Protein AF-A0A8D9E697-F1 (afdb_monomer_lite)

Foldseek 3Di:
DEDELCVVDVPQAPVCLVVSLVRSLVVVLVVLQVCLVVLAAYEYEDDDPRNVVSSVVSVLVNLVVCSQQQSLRYEYEAALQFPCRQVVLVVQLVSLVVRLHAHEYEYDNDQCVVVQVVVCVVVVHPDGRGDPDPLSSVVSSLVSLLVCLDPSNQRHYAYEYEDLQLLSVVSSVVSNVPRDHAYEYEPPGNPVVVVVVVVVDVHHYYYDYDDDDPVVCPVVVVSVCCQCVDPSHLRVLVPDPPRDPCNSNPRSVPDDDPPPPPPPPPPPDDDDDD

Structure (mmCIF, N/CA/C/O backbone):
data_AF-A0A8D9E697-F1
#
_entry.id   AF-A0A8D9E697-F1
#
loop_
_atom_site.group_PDB
_atom_site.id
_atom_site.type_symbol
_atom_site.label_atom_id
_atom_site.label_alt_id
_atom_site.label_comp_id
_atom_site.label_asym_id
_atom_site.label_entity_id
_atom_site.label_seq_id
_atom_site.pdbx_PDB_ins_code
_atom_site.Cartn_x
_atom_site.Cartn_y
_atom_site.Cartn_z
_atom_site.occupancy
_atom_site.B_iso_or_equiv
_atom_site.auth_seq_id
_atom_site.auth_comp_id
_atom_site.auth_asym_id
_atom_site.auth_atom_id
_atom_site.pdbx_PDB_model_num
ATOM 1 N N . ILE A 1 1 ? -3.842 -11.127 -7.724 1.00 94.31 1 ILE A N 1
ATOM 2 C CA . ILE A 1 1 ? -2.464 -11.560 -7.398 1.00 94.31 1 ILE A CA 1
ATOM 3 C C . ILE A 1 1 ? -1.676 -10.354 -6.903 1.00 94.31 1 ILE A C 1
ATOM 5 O O . ILE A 1 1 ? -1.839 -9.268 -7.450 1.00 94.31 1 ILE A O 1
ATOM 9 N N . SER A 1 2 ? -0.868 -10.539 -5.862 1.00 95.62 2 SER A N 1
ATOM 10 C CA . SER A 1 2 ? 0.084 -9.540 -5.365 1.00 95.62 2 SER A CA 1
ATOM 11 C C . SER A 1 2 ? 1.499 -10.002 -5.681 1.00 95.62 2 SER A C 1
ATOM 13 O O . SER A 1 2 ? 1.796 -11.178 -5.488 1.00 95.62 2 SER A O 1
ATOM 15 N N . ILE A 1 3 ? 2.355 -9.099 -6.149 1.00 95.75 3 ILE A N 1
ATOM 16 C CA . ILE A 1 3 ? 3.746 -9.409 -6.505 1.00 95.75 3 ILE A CA 1
ATOM 17 C C . ILE A 1 3 ? 4.716 -8.464 -5.808 1.00 95.75 3 ILE A C 1
ATOM 19 O O . ILE A 1 3 ? 4.377 -7.313 -5.548 1.00 95.75 3 ILE A O 1
ATOM 23 N N . LYS A 1 4 ? 5.933 -8.940 -5.546 1.00 95.50 4 LYS A N 1
ATOM 24 C CA . LYS A 1 4 ? 7.056 -8.116 -5.082 1.00 95.50 4 LYS A CA 1
ATOM 25 C C . LYS A 1 4 ? 8.066 -7.983 -6.204 1.00 95.50 4 LYS A C 1
ATOM 27 O O . LYS A 1 4 ? 8.398 -8.980 -6.840 1.00 95.50 4 LYS A O 1
ATOM 32 N N . LEU A 1 5 ? 8.543 -6.768 -6.445 1.00 96.00 5 LEU A N 1
ATOM 33 C CA . LEU A 1 5 ? 9.493 -6.517 -7.526 1.00 96.00 5 LEU A CA 1
ATOM 34 C C . LEU A 1 5 ? 10.889 -7.023 -7.156 1.00 96.00 5 LEU A C 1
ATOM 36 O O . LEU A 1 5 ? 11.620 -7.491 -8.025 1.00 96.00 5 LEU A O 1
ATOM 40 N N . SER A 1 6 ? 11.216 -7.057 -5.862 1.00 94.94 6 SER A N 1
ATOM 41 C CA . SER A 1 6 ? 12.447 -7.682 -5.370 1.00 94.94 6 SER A CA 1
ATOM 42 C C . SER A 1 6 ? 12.545 -9.184 -5.650 1.00 94.94 6 SER A C 1
ATOM 44 O O . SER A 1 6 ? 13.639 -9.685 -5.880 1.00 94.94 6 SER A O 1
ATOM 46 N N . ALA A 1 7 ? 11.418 -9.903 -5.704 1.00 92.62 7 ALA A N 1
ATOM 47 C CA . ALA A 1 7 ? 11.395 -11.325 -6.063 1.00 92.62 7 ALA A CA 1
ATOM 48 C C . ALA A 1 7 ? 11.656 -11.562 -7.560 1.00 92.62 7 ALA A C 1
ATOM 50 O O . ALA A 1 7 ? 11.946 -12.675 -7.985 1.00 92.62 7 ALA A O 1
ATOM 51 N N . LEU A 1 8 ? 11.524 -10.504 -8.357 1.00 93.75 8 LEU A N 1
ATOM 52 C CA . LEU A 1 8 ? 11.594 -10.520 -9.808 1.00 93.75 8 LEU A CA 1
ATOM 53 C C . LEU A 1 8 ? 12.938 -9.984 -10.332 1.00 93.75 8 LEU A C 1
ATOM 55 O O . LEU A 1 8 ? 13.237 -10.130 -11.515 1.00 93.75 8 LEU A O 1
ATOM 59 N N . HIS A 1 9 ? 13.764 -9.373 -9.477 1.00 94.75 9 HIS A N 1
ATOM 60 C CA . HIS A 1 9 ? 15.081 -8.878 -9.865 1.00 94.75 9 HIS A CA 1
ATOM 61 C C . HIS A 1 9 ? 16.114 -9.074 -8.747 1.00 94.75 9 HIS A C 1
ATOM 63 O O . HIS A 1 9 ? 15.935 -8.533 -7.654 1.00 94.75 9 HIS A O 1
ATOM 69 N N . PRO A 1 10 ? 17.251 -9.748 -9.010 1.00 93.56 10 PRO A N 1
ATOM 70 C CA . PRO A 1 10 ? 18.225 -10.101 -7.972 1.00 93.56 10 PRO A CA 1
ATOM 71 C C . PRO A 1 10 ? 18.895 -8.882 -7.323 1.00 93.56 10 PRO A C 1
ATOM 73 O O . PRO A 1 10 ? 19.374 -8.954 -6.196 1.00 93.56 10 PRO A O 1
ATOM 76 N N . LYS A 1 11 ? 18.930 -7.748 -8.032 1.00 93.88 11 LYS A N 1
ATOM 77 C CA . LYS A 1 11 ? 19.519 -6.486 -7.564 1.00 93.88 11 LYS A CA 1
ATOM 78 C C . LYS A 1 11 ? 18.498 -5.352 -7.555 1.00 93.88 11 LYS A C 1
ATOM 80 O O . LYS A 1 11 ? 18.741 -4.294 -8.125 1.00 93.88 11 LYS A O 1
ATOM 85 N N . TYR A 1 12 ? 17.312 -5.599 -6.998 1.00 96.12 12 TYR A N 1
ATOM 86 C CA . TYR A 1 12 ? 16.248 -4.596 -6.933 1.00 96.12 12 TYR A CA 1
ATOM 87 C C . TYR A 1 12 ? 16.601 -3.444 -5.974 1.00 96.12 12 TYR A C 1
ATOM 89 O O . TYR A 1 12 ? 16.319 -3.495 -4.771 1.00 96.12 12 TYR A O 1
ATOM 97 N N . SER A 1 13 ? 17.272 -2.423 -6.509 1.00 93.69 13 SER A N 1
ATOM 98 C CA . SER A 1 13 ? 17.668 -1.209 -5.797 1.00 93.69 13 SER A CA 1
ATOM 99 C C . SER A 1 13 ? 17.834 -0.031 -6.755 1.00 93.69 13 SER A C 1
ATOM 101 O O . SER A 1 13 ? 18.093 -0.211 -7.948 1.00 93.69 13 SER A O 1
ATOM 103 N N . PHE A 1 14 ? 17.736 1.187 -6.218 1.00 90.62 14 PHE A N 1
ATOM 104 C CA . PHE A 1 14 ? 17.915 2.417 -6.993 1.00 90.62 14 PHE A CA 1
ATOM 105 C C . PHE A 1 14 ? 19.301 2.505 -7.659 1.00 90.62 14 PHE A C 1
ATOM 107 O O . PHE A 1 14 ? 19.418 2.989 -8.781 1.00 90.62 14 PHE A O 1
ATOM 114 N N . TYR A 1 15 ? 20.344 1.958 -7.028 1.00 92.88 15 TYR A N 1
ATOM 115 C CA . TYR A 1 15 ? 21.700 1.913 -7.593 1.00 92.88 15 TYR A CA 1
ATOM 116 C C . TYR A 1 15 ? 21.786 1.153 -8.924 1.00 92.88 15 TYR A C 1
ATOM 118 O O . TYR A 1 15 ? 22.623 1.473 -9.760 1.00 92.88 15 TYR A O 1
ATOM 126 N N . ASN A 1 16 ? 20.907 0.171 -9.143 1.00 94.25 16 ASN A N 1
ATOM 127 C CA . ASN A 1 16 ? 20.856 -0.618 -10.375 1.00 94.25 16 ASN A CA 1
ATOM 128 C C . ASN A 1 16 ? 19.687 -0.195 -11.275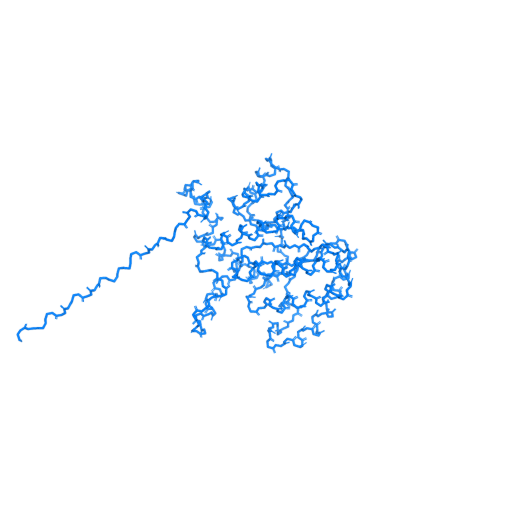 1.00 94.25 16 ASN A C 1
ATOM 130 O O . ASN A 1 16 ? 19.237 -0.984 -12.103 1.00 94.25 16 ASN A O 1
ATOM 134 N N . LYS A 1 17 ? 19.177 1.035 -11.116 1.00 94.88 17 LYS A N 1
ATOM 135 C CA . LYS A 1 17 ? 17.939 1.512 -11.747 1.00 94.88 17 LYS A CA 1
ATOM 136 C C . LYS A 1 17 ? 17.842 1.188 -13.238 1.00 94.88 17 LYS A C 1
ATOM 138 O O . LYS A 1 17 ? 16.807 0.685 -13.651 1.00 94.88 17 LYS A O 1
ATOM 143 N N . LYS A 1 18 ? 18.888 1.448 -14.031 1.00 94.19 18 LYS A N 1
ATOM 144 C CA . LYS A 1 18 ? 18.862 1.193 -15.482 1.00 94.19 18 LYS A CA 1
ATOM 145 C C . LYS A 1 18 ? 18.595 -0.286 -15.790 1.00 94.19 18 LYS A C 1
ATOM 147 O O . LYS A 1 18 ? 17.613 -0.602 -16.447 1.00 94.19 18 LYS A O 1
ATOM 152 N N . ASP A 1 19 ? 19.411 -1.175 -15.223 1.00 94.75 19 ASP A N 1
ATOM 153 C CA . ASP A 1 19 ? 19.280 -2.628 -15.395 1.00 94.75 19 ASP A CA 1
ATOM 154 C C . ASP A 1 19 ? 17.921 -3.144 -14.902 1.00 94.75 19 ASP A C 1
ATOM 156 O O . ASP A 1 19 ? 17.249 -3.918 -15.585 1.00 94.75 19 ASP A O 1
ATOM 160 N N . VAL A 1 20 ? 17.488 -2.654 -13.734 1.00 94.50 20 VAL A N 1
ATOM 161 C CA . VAL A 1 20 ? 16.197 -3.001 -13.140 1.00 94.50 20 VAL A CA 1
ATOM 162 C C . VAL A 1 20 ? 15.052 -2.592 -14.059 1.00 94.50 20 VAL A C 1
ATOM 164 O O . VAL A 1 20 ? 14.171 -3.408 -14.312 1.00 94.50 20 VAL A O 1
ATOM 167 N N . VAL A 1 21 ? 15.041 -1.349 -14.544 1.00 94.06 21 VAL A N 1
ATOM 168 C CA . VAL A 1 21 ? 13.970 -0.830 -15.400 1.00 94.06 21 VAL A CA 1
ATOM 169 C C . VAL A 1 21 ? 13.898 -1.613 -16.704 1.00 94.06 21 VAL A C 1
ATOM 171 O O . VAL A 1 21 ? 12.821 -2.106 -17.039 1.00 94.06 21 VAL A O 1
ATOM 174 N N . ASP A 1 22 ? 15.029 -1.803 -17.383 1.00 92.69 22 ASP A N 1
ATOM 175 C CA . ASP A 1 22 ? 15.082 -2.475 -18.685 1.00 92.69 22 ASP A CA 1
ATOM 176 C C . ASP A 1 22 ? 14.578 -3.927 -18.592 1.00 92.69 22 ASP A C 1
ATOM 178 O O . ASP A 1 22 ? 13.752 -4.369 -19.396 1.00 92.69 22 ASP A O 1
ATOM 182 N N . LYS A 1 23 ? 15.013 -4.669 -17.564 1.00 94.38 23 LYS A N 1
ATOM 183 C CA . LYS A 1 23 ? 14.655 -6.086 -17.393 1.00 94.38 23 LYS A CA 1
ATOM 184 C C . LYS A 1 23 ? 13.274 -6.287 -16.773 1.00 94.38 23 LYS A C 1
ATOM 186 O O . LYS A 1 23 ? 12.488 -7.099 -17.272 1.00 94.38 23 LYS A O 1
ATOM 191 N N . LEU A 1 24 ? 12.950 -5.570 -15.692 1.00 95.12 24 LEU A N 1
ATOM 192 C CA . LEU A 1 24 ? 11.661 -5.749 -15.017 1.00 95.12 24 LEU A CA 1
ATOM 193 C C . LEU A 1 24 ? 10.500 -5.241 -15.855 1.00 95.12 24 LEU A C 1
ATOM 195 O O . LEU A 1 24 ? 9.450 -5.877 -15.824 1.00 95.12 24 LEU A O 1
ATOM 199 N N . ALA A 1 25 ? 10.648 -4.148 -16.610 1.00 93.62 25 ALA A N 1
ATOM 200 C CA . ALA A 1 25 ? 9.551 -3.658 -17.441 1.00 93.62 25 ALA A CA 1
ATOM 201 C C . ALA A 1 25 ? 9.107 -4.718 -18.465 1.00 93.62 25 ALA A C 1
ATOM 203 O O . ALA A 1 25 ? 7.907 -4.946 -18.632 1.00 93.62 25 ALA A O 1
ATOM 204 N N . LEU A 1 26 ? 10.057 -5.430 -19.086 1.00 92.19 26 LEU A N 1
ATOM 205 C CA . LEU A 1 26 ? 9.753 -6.509 -20.027 1.00 92.19 26 LEU A CA 1
ATOM 206 C C . LEU A 1 26 ? 9.026 -7.674 -19.341 1.00 92.19 26 LEU A C 1
ATOM 208 O O . LEU A 1 26 ? 7.990 -8.137 -19.823 1.00 92.19 26 LEU A O 1
ATOM 212 N N . MET A 1 27 ? 9.532 -8.134 -18.196 1.00 94.38 27 MET A N 1
ATOM 213 C CA . MET A 1 27 ? 8.914 -9.253 -17.487 1.00 94.38 27 MET A CA 1
ATOM 214 C C . MET A 1 27 ? 7.529 -8.895 -16.931 1.00 94.38 27 MET A C 1
ATOM 216 O O . MET A 1 27 ? 6.589 -9.684 -17.039 1.00 94.38 27 MET A O 1
ATOM 220 N N . LEU A 1 28 ? 7.374 -7.690 -16.379 1.00 94.88 28 LEU A N 1
ATOM 221 C CA . LEU A 1 28 ? 6.096 -7.205 -15.866 1.00 94.88 28 LEU A CA 1
ATOM 222 C C . LEU A 1 28 ? 5.071 -7.033 -16.985 1.00 94.88 28 LEU A C 1
ATOM 224 O O . LEU A 1 28 ? 3.905 -7.347 -16.766 1.00 94.88 28 LEU A O 1
ATOM 228 N N . LYS A 1 29 ? 5.485 -6.623 -18.192 1.00 94.19 29 LYS A N 1
ATOM 229 C CA . LYS A 1 29 ? 4.611 -6.622 -19.373 1.00 94.19 29 LYS A CA 1
ATOM 230 C C . LYS A 1 29 ? 4.045 -8.019 -19.642 1.00 94.19 29 LYS A C 1
ATOM 232 O O . LYS A 1 29 ? 2.832 -8.156 -19.786 1.00 94.19 29 LYS A O 1
ATOM 237 N N . ILE A 1 30 ? 4.892 -9.051 -19.685 1.00 94.19 30 ILE A N 1
ATOM 238 C CA . ILE A 1 30 ? 4.448 -10.438 -19.926 1.00 94.19 30 ILE A CA 1
ATOM 239 C C . ILE A 1 30 ? 3.460 -10.877 -18.838 1.00 94.19 30 ILE A C 1
ATOM 241 O O . ILE A 1 30 ? 2.415 -11.455 -19.138 1.00 94.19 30 ILE A O 1
ATOM 245 N N . LEU A 1 31 ? 3.766 -10.569 -17.577 1.00 94.75 31 LEU A N 1
ATOM 246 C CA . LEU A 1 31 ? 2.900 -10.903 -16.453 1.00 94.75 31 LEU A CA 1
ATOM 247 C C . LEU A 1 31 ? 1.552 -10.172 -16.518 1.00 94.75 31 LEU A C 1
ATOM 249 O O . LEU A 1 31 ? 0.518 -10.791 -16.282 1.00 94.75 31 LEU A O 1
ATOM 253 N N . ILE A 1 32 ? 1.548 -8.879 -16.856 1.00 95.19 32 ILE A N 1
ATOM 254 C CA . ILE A 1 32 ? 0.327 -8.084 -17.025 1.00 95.19 32 ILE A CA 1
ATOM 255 C C . ILE A 1 32 ? -0.577 -8.723 -18.074 1.00 95.19 32 ILE A C 1
ATOM 257 O O . ILE A 1 32 ? -1.755 -8.913 -17.791 1.00 95.19 32 ILE A O 1
ATOM 261 N N . LEU A 1 33 ? -0.038 -9.087 -19.242 1.00 93.75 33 LEU A N 1
ATOM 262 C CA . LEU A 1 33 ? -0.826 -9.701 -20.315 1.00 93.75 33 LEU A CA 1
ATOM 263 C C . LEU A 1 33 ? -1.449 -11.025 -19.854 1.00 93.75 33 LEU A C 1
ATOM 265 O O . LEU A 1 33 ? -2.667 -11.161 -19.882 1.00 93.75 33 LEU A O 1
ATOM 269 N N . LYS A 1 34 ? -0.648 -11.929 -19.273 1.00 94.94 34 LYS A N 1
ATOM 270 C CA . LYS A 1 34 ? -1.153 -13.209 -18.746 1.00 94.94 34 LYS A CA 1
ATOM 271 C C . LYS A 1 34 ? -2.233 -13.032 -17.676 1.00 94.94 34 LYS A C 1
ATOM 273 O O . LYS A 1 34 ? -3.236 -13.738 -17.670 1.00 94.94 34 LYS A O 1
ATOM 278 N N . VAL A 1 35 ? -2.043 -12.098 -16.742 1.00 95.75 35 VAL A N 1
ATOM 279 C CA . VAL A 1 35 ? -3.015 -11.869 -15.659 1.00 95.75 35 VAL A CA 1
ATOM 280 C C . VAL A 1 35 ? -4.281 -11.193 -16.196 1.00 95.75 35 VAL A C 1
ATOM 282 O O . VAL A 1 35 ? -5.380 -11.508 -15.731 1.00 95.75 35 VAL A O 1
ATOM 285 N N . LYS A 1 36 ? -4.152 -10.324 -17.204 1.00 93.56 36 LYS A N 1
ATOM 286 C CA . LYS A 1 36 ? -5.274 -9.680 -17.894 1.00 93.56 36 LYS A CA 1
ATOM 287 C C . LYS A 1 36 ? -6.153 -10.696 -18.620 1.00 93.56 36 LYS A C 1
ATOM 289 O O . LYS A 1 36 ? -7.369 -10.615 -18.456 1.00 93.56 36 LYS A O 1
ATOM 294 N N . ASP A 1 37 ? -5.562 -11.680 -19.296 1.00 93.06 37 ASP A N 1
ATOM 295 C CA . ASP A 1 37 ? -6.290 -12.740 -20.015 1.00 93.06 37 ASP A CA 1
ATOM 296 C C . ASP A 1 37 ? -7.167 -13.589 -19.079 1.00 93.06 37 ASP A C 1
ATOM 298 O O . ASP A 1 37 ? -8.257 -14.019 -19.444 1.00 93.06 37 ASP A O 1
ATOM 302 N N . THR A 1 38 ? -6.748 -13.757 -17.821 1.00 94.12 38 THR A N 1
ATOM 303 C CA . THR A 1 38 ? -7.538 -14.460 -16.788 1.00 94.12 38 THR A CA 1
ATOM 304 C C . THR A 1 38 ? -8.580 -13.578 -16.087 1.00 94.12 38 THR A C 1
ATOM 306 O O . THR A 1 38 ? -9.195 -14.001 -15.108 1.00 94.12 38 THR A O 1
ATOM 309 N N . ASN A 1 39 ? -8.745 -12.319 -16.512 1.00 89.88 39 ASN A N 1
ATOM 310 C CA . ASN A 1 39 ? -9.599 -11.311 -15.874 1.00 89.88 39 ASN A CA 1
ATOM 311 C C . ASN A 1 39 ? -9.321 -11.105 -14.362 1.00 89.88 39 ASN A C 1
ATOM 313 O O . ASN A 1 39 ? -10.177 -10.634 -13.600 1.00 89.88 39 ASN A O 1
ATOM 317 N N . SER A 1 40 ? -8.109 -11.429 -13.914 1.00 94.19 40 SER A N 1
ATOM 318 C CA . SER A 1 40 ? -7.679 -11.285 -12.523 1.00 94.19 40 SER A CA 1
ATOM 319 C C . SER A 1 40 ? -7.095 -9.897 -12.256 1.00 94.19 40 SER A C 1
ATOM 321 O O . SER A 1 40 ? -6.788 -9.147 -13.176 1.00 94.19 40 SER A O 1
ATOM 323 N N . SER A 1 41 ? -6.956 -9.519 -10.983 1.00 95.94 41 SER A N 1
ATOM 324 C CA . SER A 1 41 ? -6.230 -8.302 -10.604 1.00 95.94 41 SER A CA 1
ATOM 325 C C . SER A 1 41 ? -4.746 -8.568 -10.387 1.00 95.94 41 SER A C 1
ATOM 327 O O . SER A 1 41 ? -4.363 -9.639 -9.910 1.00 95.94 41 SER A O 1
ATOM 329 N N . LEU A 1 42 ? -3.912 -7.574 -10.682 1.00 97.38 42 LEU A N 1
ATOM 330 C CA . LEU A 1 42 ? -2.485 -7.580 -10.382 1.00 97.38 42 LEU A CA 1
ATOM 331 C C . LEU A 1 42 ? -2.144 -6.353 -9.540 1.00 97.38 42 LEU A C 1
ATOM 333 O O . LEU A 1 42 ? -2.446 -5.226 -9.924 1.00 97.38 42 LEU A O 1
ATOM 337 N N . THR A 1 43 ? -1.518 -6.566 -8.389 1.00 97.94 43 THR A N 1
ATOM 338 C CA . THR A 1 43 ? -1.097 -5.488 -7.493 1.00 97.94 43 THR A CA 1
ATOM 339 C C . THR A 1 43 ? 0.397 -5.585 -7.221 1.00 97.94 43 THR A C 1
ATOM 341 O O . THR A 1 43 ? 0.877 -6.627 -6.775 1.00 97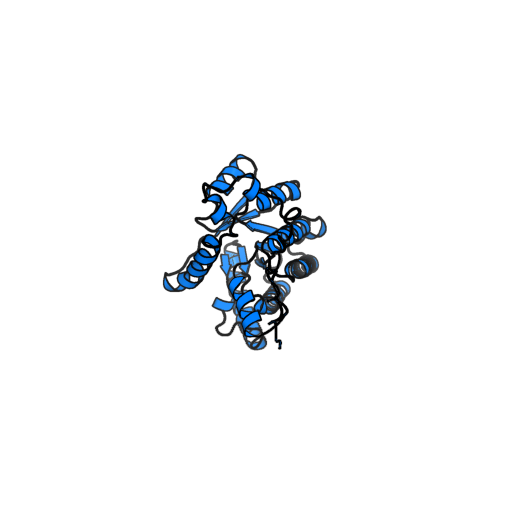.94 43 THR A O 1
ATOM 344 N N . ILE A 1 44 ? 1.124 -4.495 -7.459 1.00 97.94 44 ILE A N 1
ATOM 345 C CA . ILE A 1 44 ? 2.524 -4.364 -7.045 1.00 97.94 44 ILE A CA 1
ATOM 346 C C . ILE A 1 44 ? 2.561 -4.028 -5.551 1.00 97.94 44 ILE A C 1
ATOM 348 O O . ILE A 1 44 ? 2.041 -2.993 -5.129 1.00 97.94 44 ILE A O 1
ATOM 352 N N . ASP A 1 45 ? 3.151 -4.910 -4.746 1.00 97.75 45 ASP A N 1
ATOM 353 C CA . ASP A 1 45 ? 3.350 -4.685 -3.318 1.00 97.75 45 ASP A CA 1
ATOM 354 C C . ASP A 1 45 ? 4.382 -3.575 -3.072 1.00 97.75 45 ASP A C 1
ATOM 356 O O . ASP A 1 45 ? 5.357 -3.410 -3.803 1.00 97.75 45 ASP A O 1
ATOM 360 N N . ALA A 1 46 ? 4.177 -2.831 -1.988 1.00 97.69 46 ALA A N 1
ATOM 361 C CA . ALA A 1 46 ? 5.151 -1.882 -1.479 1.00 97.69 46 ALA A CA 1
ATOM 362 C C . ALA A 1 46 ? 6.102 -2.588 -0.513 1.00 97.69 46 ALA A C 1
ATOM 364 O O . ALA A 1 46 ? 5.660 -3.341 0.363 1.00 97.69 46 ALA A O 1
ATOM 365 N N . GLU A 1 47 ? 7.389 -2.302 -0.667 1.00 96.31 47 GLU A N 1
ATOM 366 C CA . GLU A 1 47 ? 8.476 -2.923 0.086 1.00 96.31 47 GLU A CA 1
ATOM 367 C C . GLU A 1 47 ? 9.126 -1.877 1.011 1.00 96.31 47 GLU A C 1
ATOM 369 O O . GLU A 1 47 ? 8.401 -1.107 1.646 1.00 96.31 47 GLU A O 1
ATOM 374 N N . GLU A 1 48 ? 10.447 -1.846 1.122 1.00 96.50 48 GLU A N 1
ATOM 375 C CA . GLU A 1 48 ? 11.204 -0.822 1.844 1.00 96.50 48 GLU A CA 1
ATOM 376 C C . GLU A 1 48 ? 11.042 0.572 1.199 1.00 96.50 48 GLU A C 1
ATOM 378 O O . GLU A 1 48 ? 10.748 0.718 0.007 1.00 96.50 48 GLU A O 1
ATOM 383 N N . CYS A 1 49 ? 11.203 1.628 1.996 1.00 95.50 49 CYS A N 1
ATOM 384 C CA . CYS A 1 49 ? 10.953 3.008 1.591 1.00 95.50 49 CYS A CA 1
ATOM 385 C C . CYS A 1 49 ? 11.899 3.480 0.479 1.00 95.50 49 CYS A C 1
ATOM 387 O O . CYS A 1 49 ? 11.480 4.270 -0.367 1.00 95.50 49 CYS A O 1
ATOM 389 N N . ASP A 1 50 ? 13.144 3.020 0.457 1.00 94.19 50 ASP A N 1
ATOM 390 C CA . ASP A 1 50 ? 14.141 3.364 -0.567 1.00 94.19 50 ASP A CA 1
ATOM 391 C C . ASP A 1 50 ? 13.785 2.833 -1.972 1.00 94.19 50 ASP A C 1
ATOM 393 O O . ASP A 1 50 ? 14.266 3.346 -2.981 1.00 94.19 50 ASP A O 1
ATOM 397 N N . ARG A 1 51 ? 12.892 1.840 -2.056 1.00 96.06 51 ARG A N 1
ATOM 398 C CA . ARG A 1 51 ? 12.385 1.263 -3.311 1.00 96.06 51 ARG A CA 1
ATOM 399 C C . ARG A 1 51 ? 11.154 1.978 -3.860 1.00 96.06 51 ARG A C 1
ATOM 401 O O . ARG A 1 51 ? 10.697 1.652 -4.955 1.00 96.06 51 ARG A O 1
ATOM 408 N N . MET A 1 52 ? 10.594 2.939 -3.127 1.00 96.44 52 MET A N 1
ATOM 409 C CA . MET A 1 52 ? 9.339 3.592 -3.498 1.00 96.44 52 MET A CA 1
ATOM 410 C C . MET A 1 52 ? 9.428 4.330 -4.839 1.00 96.44 52 MET A C 1
ATOM 412 O O . MET A 1 52 ? 8.549 4.134 -5.677 1.00 96.44 52 MET A O 1
ATOM 416 N N . GLU A 1 53 ? 10.465 5.143 -5.074 1.00 95.19 53 GLU A N 1
ATOM 417 C CA . GLU A 1 53 ? 10.633 5.838 -6.359 1.00 95.19 53 GLU A CA 1
ATOM 418 C C . GLU A 1 53 ? 10.725 4.849 -7.529 1.00 95.19 53 GLU A C 1
ATOM 420 O O . GLU A 1 53 ? 10.046 5.026 -8.540 1.00 95.19 53 GLU A O 1
ATOM 425 N N . LEU A 1 54 ? 11.500 3.774 -7.363 1.00 96.00 54 LEU A N 1
ATOM 426 C CA . LEU A 1 54 ? 11.694 2.749 -8.389 1.00 96.00 54 LEU A CA 1
ATOM 427 C C . LEU A 1 54 ? 10.400 1.968 -8.678 1.00 96.00 54 LEU A C 1
ATOM 429 O O . LEU A 1 54 ? 10.071 1.729 -9.841 1.00 96.00 54 LEU A O 1
ATOM 433 N N . ASN A 1 55 ? 9.618 1.648 -7.637 1.00 96.25 55 ASN A N 1
ATOM 434 C CA . ASN A 1 55 ? 8.285 1.052 -7.771 1.00 96.25 55 ASN A CA 1
ATOM 435 C C . ASN A 1 55 ? 7.355 1.951 -8.605 1.00 96.25 55 ASN A C 1
ATOM 437 O O . ASN A 1 55 ? 6.672 1.466 -9.508 1.00 96.25 55 ASN A O 1
ATOM 441 N N . LEU A 1 56 ? 7.304 3.251 -8.289 1.00 96.69 56 LEU A N 1
ATOM 442 C CA . LEU A 1 56 ? 6.432 4.206 -8.979 1.00 96.69 56 LEU A CA 1
ATOM 443 C C . LEU A 1 56 ? 6.873 4.428 -10.427 1.00 96.69 56 LEU A C 1
ATOM 445 O O . LEU A 1 56 ? 6.023 4.523 -11.307 1.00 96.69 56 LEU A O 1
ATOM 449 N N . GLU A 1 57 ? 8.176 4.459 -10.694 1.00 95.88 57 GLU A N 1
ATOM 450 C CA . GLU A 1 57 ? 8.719 4.588 -12.044 1.00 95.88 57 GLU A CA 1
ATOM 451 C C . GLU A 1 57 ? 8.373 3.383 -12.925 1.00 95.88 57 GLU A C 1
ATOM 453 O O . GLU A 1 57 ? 7.831 3.561 -14.016 1.00 95.88 57 GLU A O 1
ATOM 458 N N . LEU A 1 58 ? 8.591 2.160 -12.432 1.00 95.69 58 LEU A N 1
ATOM 459 C CA . LEU A 1 58 ? 8.197 0.936 -13.136 1.00 95.69 58 LEU A CA 1
ATOM 460 C C . LEU A 1 58 ? 6.689 0.885 -13.377 1.00 95.69 58 LEU A C 1
ATOM 462 O O . LEU A 1 58 ? 6.247 0.587 -14.489 1.00 95.69 58 LEU A O 1
ATOM 466 N N . PHE A 1 59 ? 5.892 1.225 -12.359 1.00 95.94 59 PHE A N 1
ATOM 467 C CA . PHE A 1 59 ? 4.445 1.328 -12.508 1.00 95.94 59 PHE A CA 1
ATOM 468 C C . PHE A 1 59 ? 4.078 2.338 -13.604 1.00 95.94 59 PHE A C 1
ATOM 470 O O . PHE A 1 59 ? 3.255 2.032 -14.464 1.00 95.94 59 PHE A O 1
ATOM 477 N N . ASN A 1 60 ? 4.720 3.511 -13.618 1.00 95.31 60 ASN A N 1
ATOM 478 C CA . ASN A 1 60 ? 4.482 4.554 -14.611 1.00 95.31 60 ASN A CA 1
ATOM 479 C C . ASN A 1 60 ? 4.798 4.074 -16.032 1.00 95.31 60 ASN A C 1
ATOM 481 O O . ASN A 1 60 ? 3.960 4.214 -16.917 1.00 95.31 60 ASN A O 1
ATOM 485 N N . ILE A 1 61 ? 5.967 3.465 -16.246 1.00 94.94 61 ILE A N 1
ATOM 486 C CA . ILE A 1 61 ? 6.384 2.935 -17.553 1.00 94.94 61 ILE A CA 1
ATOM 487 C C . ILE A 1 61 ? 5.340 1.944 -18.082 1.00 94.94 61 ILE A C 1
ATOM 489 O O . ILE A 1 61 ? 4.860 2.074 -19.210 1.00 94.94 61 ILE A O 1
ATOM 493 N N . LEU A 1 62 ? 4.914 0.995 -17.245 1.00 93.75 62 LEU A N 1
ATOM 494 C CA . LEU A 1 62 ? 3.923 -0.015 -17.621 1.00 93.75 62 LEU A CA 1
ATOM 495 C C . LEU A 1 62 ? 2.541 0.589 -17.875 1.00 93.75 62 LEU A C 1
ATOM 497 O O . LEU A 1 62 ? 1.846 0.187 -18.809 1.00 93.75 62 LEU A O 1
ATOM 501 N N . PHE A 1 63 ? 2.137 1.576 -17.084 1.00 92.69 63 PHE A N 1
ATOM 502 C CA . PHE A 1 63 ? 0.838 2.215 -17.248 1.00 92.69 63 PHE A CA 1
ATOM 503 C C . PHE A 1 63 ? 0.780 3.087 -18.515 1.00 92.69 63 PHE A C 1
ATOM 505 O O . PHE A 1 63 ? -0.219 3.073 -19.237 1.00 92.69 63 PHE A O 1
ATOM 512 N N . TYR A 1 64 ? 1.870 3.789 -18.841 1.00 93.44 64 TYR A N 1
ATOM 513 C CA . TYR A 1 64 ? 1.977 4.611 -20.052 1.00 93.44 64 TYR A CA 1
ATOM 514 C C . TYR A 1 64 ? 2.179 3.795 -21.329 1.00 93.44 64 TYR A C 1
ATOM 516 O O . TYR A 1 64 ? 1.727 4.227 -22.386 1.00 93.44 64 TYR A O 1
ATOM 524 N N . SER A 1 65 ? 2.759 2.596 -21.238 1.00 92.31 65 SER A N 1
ATOM 525 C CA . SER A 1 65 ? 2.957 1.704 -22.392 1.00 92.31 65 SER A CA 1
ATOM 526 C C . SER A 1 65 ? 1.665 1.203 -23.059 1.00 92.31 65 SER A C 1
ATOM 528 O O . SER A 1 65 ? 1.716 0.623 -24.138 1.00 92.31 65 SER A O 1
ATOM 530 N N . GLY A 1 66 ? 0.501 1.406 -22.432 1.00 88.44 66 GLY A N 1
ATOM 531 C CA . GLY A 1 66 ? -0.802 1.079 -23.013 1.00 88.44 66 GLY A CA 1
ATOM 532 C C . GLY A 1 66 ? -1.368 -0.286 -22.611 1.00 88.44 66 GLY A C 1
ATOM 533 O O . GLY A 1 66 ? -2.584 -0.459 -22.636 1.00 88.44 66 GLY A O 1
ATOM 534 N N . TYR A 1 67 ? -0.544 -1.234 -22.143 1.00 88.94 67 TYR A N 1
ATOM 535 C CA . TYR A 1 67 ? -1.010 -2.595 -21.803 1.00 88.94 67 TYR A CA 1
ATOM 536 C C . TYR A 1 67 ? -2.097 -2.613 -20.714 1.00 88.94 67 TYR A C 1
ATOM 538 O O . TYR A 1 67 ? -2.986 -3.473 -20.710 1.00 88.94 67 TYR A O 1
ATOM 546 N N . CYS A 1 68 ? -2.048 -1.632 -19.810 1.00 89.25 68 CYS A N 1
ATOM 547 C CA . CYS A 1 68 ? -2.956 -1.516 -18.672 1.00 89.25 68 CYS A CA 1
ATOM 548 C C . CYS A 1 68 ? -4.226 -0.701 -18.966 1.00 89.25 68 CYS A C 1
ATOM 550 O O . CYS A 1 68 ? -5.098 -0.637 -18.097 1.00 89.25 68 CYS A O 1
ATOM 552 N N . LEU A 1 69 ? -4.345 -0.082 -20.150 1.00 87.81 69 LEU A N 1
ATOM 553 C CA . LEU A 1 69 ? -5.491 0.768 -20.483 1.00 87.81 69 LEU A CA 1
ATOM 554 C C . LEU A 1 69 ? -6.795 -0.026 -20.400 1.00 87.81 69 LEU A C 1
ATOM 556 O O . LEU A 1 69 ? -6.862 -1.187 -20.820 1.00 87.81 69 LEU A O 1
ATOM 560 N N . TYR A 1 70 ? -7.805 0.607 -19.801 1.00 85.50 70 TYR A N 1
ATOM 561 C CA . TYR A 1 70 ? -9.154 0.070 -19.575 1.00 85.50 70 TYR A CA 1
ATOM 562 C C . TYR A 1 70 ? -9.239 -1.213 -18.735 1.00 85.50 70 TYR A C 1
ATOM 564 O O . TYR A 1 70 ? -10.335 -1.693 -18.456 1.00 85.50 70 TYR A O 1
ATOM 572 N N . TRP A 1 71 ? -8.112 -1.764 -18.272 1.00 92.88 71 TRP A N 1
ATOM 573 C CA . TRP A 1 71 ? -8.116 -2.998 -17.491 1.00 92.88 71 TRP A CA 1
ATOM 574 C C . TRP A 1 71 ? -8.653 -2.778 -16.072 1.00 92.88 71 TRP A C 1
ATOM 576 O O . TRP A 1 71 ? -9.256 -3.677 -15.493 1.00 92.88 71 TRP A O 1
ATOM 586 N N . ASN A 1 72 ? -8.442 -1.582 -15.504 1.00 94.31 72 ASN A N 1
ATOM 587 C CA . ASN A 1 72 ? -8.923 -1.155 -14.180 1.00 94.31 72 ASN A CA 1
ATOM 588 C C . ASN A 1 72 ? -8.572 -2.109 -13.014 1.00 94.31 72 ASN A C 1
ATOM 590 O O . ASN A 1 72 ? -9.165 -2.038 -11.937 1.00 94.31 72 ASN A O 1
ATOM 594 N N . LYS A 1 73 ? -7.615 -3.017 -13.232 1.00 96.12 73 LYS A N 1
ATOM 595 C CA . LYS A 1 73 ? -7.245 -4.129 -12.343 1.00 96.12 73 LYS A CA 1
ATOM 596 C C . LYS A 1 73 ? -5.733 -4.238 -12.109 1.00 96.12 73 LYS A C 1
ATOM 598 O O . LYS A 1 73 ? -5.311 -5.102 -11.340 1.00 96.12 73 LYS A O 1
ATOM 603 N N . PHE A 1 74 ? -4.945 -3.341 -12.712 1.00 97.31 74 PHE A N 1
ATOM 604 C CA . PHE A 1 74 ? -3.526 -3.147 -12.411 1.00 97.31 74 PHE A CA 1
ATOM 605 C C . PHE A 1 74 ? -3.356 -2.048 -11.370 1.00 97.31 74 PHE A C 1
ATOM 607 O O . PHE A 1 74 ? -3.668 -0.886 -11.630 1.00 97.31 74 PHE A O 1
ATOM 614 N N . GLY A 1 75 ? -2.883 -2.425 -10.191 1.00 97.62 75 GLY A N 1
ATOM 615 C CA . GLY A 1 75 ? -2.790 -1.541 -9.043 1.00 97.62 75 GLY A CA 1
ATOM 616 C C . GLY A 1 75 ? -1.458 -1.628 -8.321 1.00 97.62 75 GLY A C 1
ATOM 617 O O . GLY A 1 75 ? -0.562 -2.393 -8.682 1.00 97.62 75 GLY A O 1
ATOM 618 N N . LEU A 1 76 ? -1.361 -0.863 -7.244 1.00 98.44 76 LEU A N 1
ATOM 619 C CA . LEU A 1 76 ? -0.193 -0.830 -6.376 1.00 98.44 76 LEU A CA 1
ATO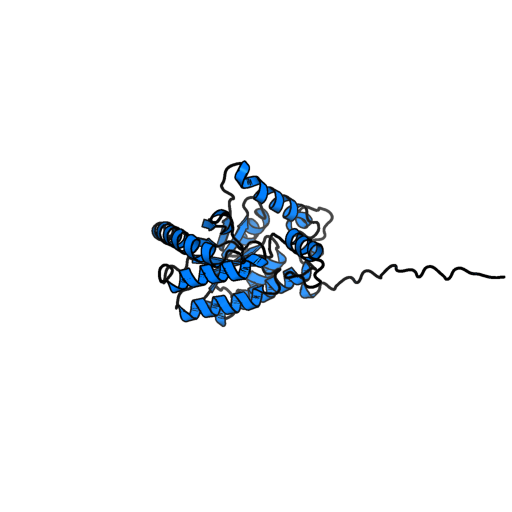M 620 C C . LEU A 1 76 ? -0.580 -0.572 -4.920 1.00 98.44 76 LEU A C 1
ATOM 622 O O . LEU A 1 76 ? -1.666 -0.069 -4.618 1.00 98.44 76 LEU A O 1
ATOM 626 N N . VAL A 1 77 ? 0.324 -0.935 -4.017 1.00 98.75 77 VAL A N 1
ATOM 627 C CA . VAL A 1 77 ? 0.193 -0.687 -2.582 1.00 98.75 77 VAL A CA 1
ATOM 628 C C . VAL A 1 77 ? 0.870 0.634 -2.212 1.00 98.75 77 VAL A C 1
ATOM 630 O O . VAL A 1 77 ? 1.968 0.920 -2.676 1.00 98.75 77 VAL A O 1
ATOM 633 N N . ILE A 1 78 ? 0.250 1.413 -1.325 1.00 98.75 78 ILE A N 1
ATOM 634 C CA . ILE A 1 78 ? 0.833 2.602 -0.692 1.00 98.75 78 ILE A CA 1
ATOM 635 C C . ILE A 1 78 ? 0.810 2.443 0.828 1.00 98.75 78 ILE A C 1
ATOM 637 O O . ILE A 1 78 ? -0.193 2.036 1.415 1.00 98.75 78 ILE A O 1
ATOM 641 N N . GLN A 1 79 ? 1.935 2.767 1.468 1.00 98.75 79 GLN A N 1
ATOM 642 C CA . GLN A 1 79 ? 2.151 2.577 2.900 1.00 98.75 79 GLN A CA 1
ATOM 643 C C . GLN A 1 79 ? 1.986 3.901 3.657 1.00 98.75 79 GLN A C 1
ATOM 645 O O . GLN A 1 79 ? 2.834 4.789 3.577 1.00 98.75 79 GLN A O 1
ATOM 650 N N . ALA A 1 80 ? 0.912 4.030 4.433 1.00 98.69 80 ALA A N 1
ATOM 651 C CA . ALA A 1 80 ? 0.555 5.254 5.147 1.00 98.69 80 ALA A CA 1
ATOM 652 C C . ALA A 1 80 ? 1.526 5.640 6.276 1.00 98.69 80 ALA A C 1
ATOM 654 O O . ALA A 1 80 ? 1.547 6.792 6.700 1.00 98.69 80 ALA A O 1
ATOM 655 N N . TYR A 1 81 ? 2.351 4.713 6.767 1.00 98.19 81 TYR A N 1
ATOM 656 C CA . TYR A 1 81 ? 3.405 5.017 7.737 1.00 98.19 81 TYR A CA 1
ATOM 657 C C . TYR A 1 81 ? 4.520 5.904 7.161 1.00 98.19 81 TYR A C 1
ATOM 659 O O . TYR A 1 81 ? 5.310 6.445 7.928 1.00 98.19 81 TYR A O 1
ATOM 667 N N . SER A 1 82 ? 4.584 6.066 5.834 1.00 98.00 82 SER A N 1
ATOM 668 C CA . SER A 1 82 ? 5.598 6.837 5.140 1.00 98.00 82 SER A CA 1
ATOM 669 C C . SER A 1 82 ? 5.117 8.269 5.036 1.00 98.00 82 SER A C 1
ATOM 671 O O . SER A 1 82 ? 3.977 8.531 4.648 1.00 98.00 82 SER A O 1
ATOM 673 N N . LYS A 1 83 ? 6.016 9.215 5.297 1.00 97.56 83 LYS A N 1
ATOM 674 C CA . LYS A 1 83 ? 5.728 10.649 5.163 1.00 97.56 83 LYS A CA 1
ATOM 675 C C . LYS A 1 83 ? 5.418 11.054 3.712 1.00 97.56 83 LYS A C 1
ATOM 677 O O . LYS A 1 83 ? 4.853 12.117 3.481 1.00 97.56 83 LYS A O 1
ATOM 682 N N . ARG A 1 84 ? 5.755 10.197 2.738 1.00 97.94 84 ARG A N 1
ATOM 683 C CA . ARG A 1 84 ? 5.514 10.392 1.297 1.00 97.94 84 ARG A CA 1
ATOM 684 C C . ARG A 1 84 ? 4.193 9.790 0.800 1.00 97.94 84 ARG A C 1
ATOM 686 O O . ARG A 1 84 ? 3.870 9.954 -0.374 1.00 97.94 84 ARG A O 1
ATOM 693 N N . ALA A 1 85 ? 3.416 9.122 1.659 1.00 98.56 85 ALA A N 1
ATOM 694 C CA . ALA A 1 85 ? 2.205 8.405 1.253 1.00 98.56 85 ALA A CA 1
ATOM 695 C C . ALA A 1 85 ? 1.189 9.308 0.539 1.00 98.56 85 ALA A C 1
ATOM 697 O O . ALA A 1 85 ? 0.792 9.022 -0.587 1.00 98.56 85 ALA A O 1
ATOM 698 N N . LEU A 1 86 ? 0.805 10.426 1.162 1.00 98.50 86 LEU A N 1
ATOM 699 C CA . LEU A 1 86 ? -0.182 11.337 0.587 1.00 98.50 86 LEU A CA 1
ATOM 700 C C . LEU A 1 86 ? 0.302 11.974 -0.735 1.00 98.50 86 LEU A C 1
ATOM 702 O O . LEU A 1 86 ? -0.446 11.890 -1.710 1.00 98.50 86 LEU A O 1
ATOM 706 N N . PRO A 1 87 ? 1.529 12.535 -0.839 1.00 98.38 87 PRO A N 1
ATOM 707 C CA . PRO A 1 87 ? 2.080 12.982 -2.123 1.00 98.38 87 PRO A CA 1
ATOM 708 C C . PRO A 1 87 ? 2.043 11.917 -3.228 1.00 98.38 87 PRO A C 1
ATOM 710 O O . PRO A 1 87 ? 1.679 12.222 -4.364 1.00 98.38 87 PRO A O 1
ATOM 713 N N . ALA A 1 88 ? 2.345 10.658 -2.905 1.00 98.56 88 ALA A N 1
ATOM 714 C CA . ALA A 1 88 ? 2.275 9.573 -3.878 1.00 98.56 88 ALA A CA 1
ATOM 715 C C . ALA A 1 88 ? 0.845 9.291 -4.345 1.00 98.56 88 ALA A C 1
ATOM 717 O O . ALA A 1 88 ? 0.629 9.071 -5.532 1.00 98.56 88 ALA A O 1
ATOM 718 N N . LEU A 1 89 ? -0.148 9.368 -3.453 1.00 98.81 89 LEU A N 1
ATOM 719 C CA . LEU A 1 89 ? -1.557 9.253 -3.841 1.00 98.81 89 LEU A CA 1
ATOM 720 C C . LEU A 1 89 ? -1.988 10.383 -4.783 1.00 98.81 89 LEU A C 1
ATOM 722 O O . LEU A 1 89 ? -2.715 10.121 -5.741 1.00 98.81 89 LEU A O 1
ATOM 726 N N . TYR A 1 90 ? -1.518 11.615 -4.558 1.00 98.62 90 TYR A N 1
ATOM 727 C CA . TYR A 1 90 ? -1.744 12.724 -5.492 1.00 98.62 90 TYR A CA 1
ATOM 728 C C . TYR A 1 90 ? -1.148 12.437 -6.871 1.00 98.62 90 TYR A C 1
ATOM 730 O O . TYR A 1 90 ? -1.818 12.641 -7.886 1.00 98.62 90 TYR A O 1
ATOM 738 N N . TRP A 1 91 ? 0.086 11.934 -6.912 1.00 98.44 91 TRP A N 1
ATOM 739 C CA . TRP A 1 91 ? 0.744 11.567 -8.162 1.00 98.44 91 TRP A CA 1
ATOM 740 C C . TRP A 1 91 ? 0.008 10.426 -8.886 1.00 98.44 91 TRP A C 1
ATOM 742 O O . TRP A 1 91 ? -0.296 10.565 -10.069 1.00 98.44 91 TRP A O 1
ATOM 752 N N . ILE A 1 92 ? -0.385 9.358 -8.181 1.00 98.31 92 ILE A N 1
ATOM 753 C CA . ILE A 1 92 ? -1.156 8.238 -8.753 1.00 98.31 92 ILE A CA 1
ATOM 754 C C . ILE A 1 92 ? -2.490 8.728 -9.318 1.00 98.31 92 ILE A C 1
ATOM 756 O O . ILE A 1 92 ? -2.860 8.354 -10.428 1.00 98.31 92 ILE A O 1
ATOM 760 N N . ASN A 1 93 ? -3.203 9.591 -8.586 1.00 98.44 93 ASN A N 1
ATOM 761 C CA . ASN A 1 93 ? -4.467 10.157 -9.055 1.00 98.44 93 ASN A CA 1
ATOM 762 C C . ASN A 1 93 ? -4.272 10.951 -10.356 1.00 98.44 93 ASN A C 1
ATOM 764 O O . ASN A 1 93 ? -5.062 10.816 -11.289 1.00 98.44 93 ASN A O 1
ATOM 768 N N . LYS A 1 94 ? -3.188 11.736 -10.442 1.00 97.56 94 LYS A N 1
ATOM 769 C CA . LYS A 1 94 ? -2.823 12.461 -11.664 1.00 97.56 94 LYS A CA 1
ATOM 770 C C . LYS A 1 94 ? -2.528 11.498 -12.816 1.00 97.56 94 LYS A C 1
ATOM 772 O O . LYS A 1 94 ? -3.025 11.720 -13.913 1.00 97.56 94 LYS A O 1
ATOM 777 N N . VAL A 1 95 ? -1.773 10.424 -12.583 1.00 96.19 95 VAL A N 1
ATOM 778 C CA . VAL A 1 95 ? -1.484 9.406 -13.610 1.00 96.19 95 VAL A CA 1
ATOM 779 C C . VAL A 1 95 ? -2.770 8.738 -14.109 1.00 96.19 95 VAL A C 1
ATOM 781 O O . VAL A 1 95 ? -2.988 8.679 -15.317 1.00 96.19 95 VAL A O 1
ATOM 784 N N . ALA A 1 96 ? -3.651 8.301 -13.205 1.00 96.62 96 ALA A N 1
ATOM 785 C CA . ALA A 1 96 ? -4.945 7.716 -13.560 1.00 96.62 96 ALA A CA 1
ATOM 786 C C . ALA A 1 96 ? -5.803 8.667 -14.408 1.00 96.62 96 ALA A C 1
ATOM 788 O O . ALA A 1 96 ? -6.337 8.260 -15.439 1.00 96.62 96 ALA A O 1
ATOM 789 N N . PHE A 1 97 ? -5.880 9.941 -14.004 1.00 95.88 97 PHE A N 1
ATOM 790 C CA . PHE A 1 97 ? -6.598 10.983 -14.735 1.00 95.88 97 PHE A CA 1
ATOM 791 C C . PHE A 1 97 ? -6.044 11.173 -16.153 1.00 95.88 97 PHE A C 1
ATOM 793 O O . PHE A 1 97 ? -6.791 11.101 -17.125 1.00 95.88 97 PHE A O 1
ATOM 800 N N . MET A 1 98 ? -4.726 11.349 -16.290 1.00 94.31 98 MET A N 1
ATOM 801 C CA . MET A 1 98 ? -4.082 11.580 -17.591 1.00 94.31 98 MET A CA 1
ATOM 802 C C . MET A 1 98 ? -4.246 10.401 -18.557 1.00 94.31 98 MET A C 1
ATOM 804 O O . MET A 1 98 ? -4.224 10.592 -19.769 1.00 94.31 98 MET A O 1
ATOM 808 N N . ARG A 1 99 ? -4.392 9.176 -18.039 1.00 93.00 99 ARG A N 1
ATOM 809 C CA . ARG A 1 99 ? -4.545 7.954 -18.846 1.00 93.00 99 ARG A CA 1
ATOM 810 C C . ARG A 1 99 ? -5.986 7.461 -18.952 1.00 93.00 99 ARG A C 1
ATOM 812 O O . ARG A 1 99 ? -6.201 6.399 -19.532 1.00 93.00 99 ARG A O 1
ATOM 819 N N . GLN A 1 100 ? -6.945 8.187 -18.371 1.00 93.00 100 GLN A N 1
ATOM 820 C CA . GLN A 1 100 ? -8.370 7.830 -18.362 1.00 93.00 100 GLN A CA 1
ATOM 821 C C . GLN A 1 100 ? -8.610 6.360 -17.972 1.00 93.00 100 GLN A C 1
ATOM 823 O O . GLN A 1 100 ? -9.450 5.665 -18.536 1.00 93.00 100 GLN A O 1
ATOM 828 N N . THR A 1 101 ? -7.810 5.857 -17.030 1.00 94.56 101 THR A N 1
ATOM 829 C CA . THR A 1 101 ? -7.834 4.457 -16.600 1.00 94.56 101 THR A CA 1
ATOM 830 C C . THR A 1 101 ? -7.774 4.422 -15.084 1.00 94.56 101 THR A C 1
ATOM 832 O O . THR A 1 101 ? -6.887 5.021 -14.473 1.00 94.56 101 THR A O 1
ATOM 835 N N . LYS A 1 102 ? -8.725 3.718 -14.466 1.00 96.25 102 LYS A N 1
ATOM 836 C CA . LYS A 1 102 ? -8.850 3.661 -13.011 1.00 96.25 102 LYS A CA 1
ATOM 837 C C . LYS A 1 102 ? -7.745 2.784 -12.426 1.00 96.25 102 LYS A C 1
ATOM 839 O O . LYS A 1 102 ? -7.534 1.664 -12.884 1.00 96.25 102 LYS A O 1
ATOM 844 N N . ILE A 1 103 ? -7.072 3.264 -11.384 1.00 97.88 103 ILE A N 1
ATOM 845 C CA . ILE A 1 103 ? -6.016 2.518 -10.689 1.00 97.88 103 ILE A CA 1
ATOM 846 C C . ILE A 1 103 ? -6.562 1.993 -9.355 1.00 97.88 103 ILE A C 1
ATOM 848 O O . ILE A 1 103 ? -6.936 2.793 -8.493 1.00 97.88 103 ILE A O 1
ATOM 852 N N . PRO A 1 104 ? -6.612 0.669 -9.131 1.00 98.25 104 PRO A N 1
ATOM 853 C CA . PRO A 1 104 ? -6.780 0.112 -7.798 1.00 98.25 104 PRO A CA 1
ATOM 854 C C . PRO A 1 104 ? -5.595 0.475 -6.905 1.00 98.25 104 PRO A C 1
ATOM 856 O O . PRO A 1 104 ? -4.446 0.169 -7.226 1.00 98.25 104 PRO A O 1
ATOM 859 N N . VAL A 1 105 ? -5.866 1.115 -5.771 1.00 98.62 105 VAL A N 1
ATOM 860 C CA . VAL A 1 105 ? -4.831 1.489 -4.803 1.00 98.62 105 VAL A CA 1
ATOM 861 C C . VAL A 1 105 ? -5.119 0.808 -3.483 1.00 98.62 105 VAL A C 1
ATOM 863 O O . VAL A 1 105 ? -6.121 1.104 -2.826 1.00 98.62 105 VAL A O 1
ATOM 866 N N . ARG A 1 106 ? -4.204 -0.071 -3.074 1.00 98.81 106 ARG A N 1
ATOM 867 C CA . ARG A 1 106 ? -4.234 -0.675 -1.747 1.00 98.81 106 ARG A CA 1
ATOM 868 C C . ARG A 1 106 ? -3.537 0.235 -0.751 1.00 98.81 106 ARG A C 1
ATOM 870 O O . ARG A 1 106 ? -2.321 0.387 -0.792 1.00 98.81 106 ARG A O 1
ATOM 877 N N . LEU A 1 107 ? -4.290 0.792 0.186 1.00 98.88 107 LEU A N 1
ATOM 878 C CA . LEU A 1 107 ? -3.731 1.515 1.318 1.00 98.88 107 LEU A CA 1
ATOM 879 C C . LEU A 1 107 ? -3.476 0.538 2.471 1.00 98.88 107 LEU A C 1
ATOM 881 O O . LEU A 1 107 ? -4.398 -0.123 2.946 1.00 98.88 107 LEU A O 1
ATOM 885 N N . VAL A 1 108 ? -2.227 0.468 2.931 1.00 98.56 108 VAL A N 1
ATOM 886 C CA . VAL A 1 108 ? -1.804 -0.262 4.141 1.00 98.56 108 VAL A CA 1
ATOM 887 C C . VAL A 1 108 ? -1.183 0.721 5.131 1.00 98.56 108 VAL A C 1
ATOM 889 O O . VAL A 1 108 ? -0.804 1.830 4.756 1.00 98.56 108 VAL A O 1
ATOM 892 N N . LYS A 1 109 ? -0.996 0.322 6.394 1.00 97.56 109 LYS A N 1
ATOM 893 C CA . LYS A 1 109 ? -0.122 1.085 7.303 1.00 97.56 109 LYS A CA 1
ATOM 894 C C . LYS A 1 109 ? 1.340 0.949 6.878 1.00 97.56 109 LYS A C 1
ATOM 896 O O . LYS A 1 109 ? 1.966 1.950 6.558 1.00 97.56 109 LYS A O 1
ATOM 901 N N . GLY A 1 110 ? 1.843 -0.276 6.798 1.00 96.19 110 GLY A N 1
ATOM 902 C CA . GLY A 1 110 ? 3.223 -0.594 6.424 1.00 96.19 110 GLY A CA 1
ATOM 903 C C . GLY A 1 110 ? 3.714 -1.810 7.206 1.00 96.19 110 GLY A C 1
ATOM 904 O O . GLY A 1 110 ? 3.179 -2.095 8.274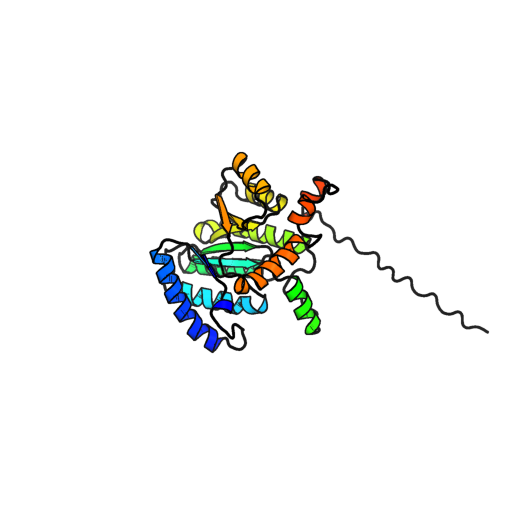 1.00 96.19 110 GLY A O 1
ATOM 905 N N . ALA A 1 111 ? 4.688 -2.542 6.662 1.00 94.19 111 ALA A N 1
ATOM 906 C CA . ALA A 1 111 ? 5.137 -3.833 7.209 1.00 94.19 111 ALA A CA 1
ATOM 907 C C . ALA A 1 111 ? 6.648 -3.903 7.496 1.00 94.19 111 ALA A C 1
ATOM 909 O O . ALA A 1 111 ? 7.142 -4.956 7.885 1.00 94.19 111 ALA A O 1
ATOM 910 N N . TYR A 1 112 ? 7.375 -2.802 7.287 1.00 95.38 112 TYR A N 1
ATOM 911 C CA . TYR A 1 112 ? 8.838 -2.748 7.376 1.00 95.38 112 TYR A CA 1
ATOM 912 C C . TYR A 1 112 ? 9.325 -1.751 8.437 1.00 95.38 112 TYR A C 1
ATOM 914 O O . TYR A 1 112 ? 10.478 -1.349 8.419 1.00 95.38 112 TYR A O 1
ATOM 922 N N . TRP A 1 113 ? 8.462 -1.330 9.369 1.00 96.06 113 TRP A N 1
ATOM 923 C CA . TRP A 1 113 ? 8.757 -0.208 10.270 1.00 96.06 113 TRP A CA 1
ATOM 924 C C . TRP A 1 113 ? 10.053 -0.406 11.069 1.00 96.06 113 TRP A C 1
ATOM 926 O O . TRP A 1 113 ? 10.906 0.476 11.046 1.00 96.06 113 TRP A O 1
ATOM 936 N N . ASP A 1 114 ? 10.249 -1.569 11.697 1.00 92.81 114 ASP A N 1
ATOM 937 C CA . ASP A 1 114 ? 11.467 -1.866 12.465 1.00 92.81 114 ASP A CA 1
ATOM 938 C C . ASP A 1 114 ? 12.732 -1.828 11.599 1.00 92.81 114 ASP A C 1
ATOM 940 O O . ASP A 1 114 ? 13.771 -1.332 12.036 1.00 92.81 114 ASP A O 1
ATOM 944 N N . TYR A 1 115 ? 12.633 -2.296 10.349 1.00 94.94 115 TYR A N 1
ATOM 945 C CA . TYR A 1 115 ? 13.722 -2.203 9.380 1.00 94.94 115 TYR A CA 1
ATOM 946 C C . TYR A 1 115 ? 14.048 -0.742 9.055 1.00 94.94 115 TYR A C 1
ATOM 948 O O . TYR A 1 115 ? 15.208 -0.359 9.149 1.00 94.94 115 TYR A O 1
ATOM 956 N N . GLU A 1 116 ? 13.045 0.089 8.752 1.00 97.06 116 GLU A N 1
ATOM 957 C CA . GLU A 1 116 ? 13.248 1.510 8.428 1.00 97.06 116 GLU A CA 1
ATOM 958 C C . GLU A 1 116 ? 13.901 2.278 9.582 1.00 97.06 116 GLU A C 1
ATOM 960 O O . GLU A 1 116 ? 14.795 3.097 9.369 1.00 97.06 116 GLU A O 1
ATOM 965 N N . ILE A 1 117 ? 13.470 2.006 10.820 1.00 96.31 117 ILE A N 1
ATOM 966 C CA . ILE A 1 117 ? 14.074 2.613 12.008 1.00 96.31 117 ILE A CA 1
ATOM 967 C C . ILE A 1 117 ? 15.534 2.177 12.139 1.00 96.31 117 ILE A C 1
ATOM 969 O O . ILE A 1 117 ? 16.416 3.029 12.262 1.00 96.31 117 ILE A O 1
ATOM 973 N N . LYS A 1 118 ? 15.799 0.867 12.070 1.00 96.25 118 LYS A N 1
ATOM 974 C CA . LYS A 1 118 ? 17.152 0.315 12.193 1.00 96.25 118 LYS A CA 1
ATOM 975 C C . LYS A 1 118 ? 18.080 0.820 11.087 1.00 96.25 118 LYS A C 1
ATOM 977 O O . LYS A 1 118 ? 19.225 1.160 11.369 1.00 96.25 118 LYS A O 1
ATOM 982 N N . PHE A 1 119 ? 17.601 0.878 9.848 1.00 95.44 119 PHE A N 1
ATOM 983 C CA . PHE A 1 119 ? 18.382 1.299 8.690 1.00 95.44 119 PHE A CA 1
ATOM 984 C C . PHE A 1 119 ? 18.865 2.745 8.842 1.00 95.44 119 PHE A C 1
ATOM 986 O O . PHE A 1 119 ? 20.066 3.003 8.789 1.00 95.44 119 PHE A O 1
ATOM 993 N N . ILE A 1 120 ? 17.959 3.673 9.160 1.00 96.31 120 ILE A N 1
ATOM 994 C CA . ILE A 1 120 ? 18.299 5.086 9.387 1.00 96.31 120 ILE A CA 1
ATOM 995 C C . ILE A 1 120 ? 19.266 5.263 10.565 1.00 96.31 120 ILE A C 1
ATOM 997 O O . ILE A 1 120 ? 20.217 6.037 10.460 1.00 96.31 120 ILE A O 1
ATOM 1001 N N . GLN A 1 121 ? 19.078 4.508 11.652 1.00 96.12 121 GLN A N 1
ATOM 1002 C CA . GLN A 1 121 ? 20.000 4.518 12.793 1.00 96.12 121 GLN A CA 1
ATOM 1003 C C . GLN A 1 121 ? 21.390 3.988 12.427 1.00 96.12 121 GLN A C 1
ATOM 1005 O O . GLN A 1 121 ? 22.386 4.578 12.834 1.00 96.12 121 GLN A O 1
ATOM 1010 N N . SER A 1 122 ? 21.472 2.919 11.629 1.00 97.38 122 SER A N 1
ATOM 1011 C CA . SER A 1 122 ? 22.752 2.350 11.186 1.00 97.38 122 SER A CA 1
ATOM 1012 C C . SER A 1 122 ? 23.557 3.300 10.298 1.00 97.38 122 SER A C 1
ATOM 1014 O O . SER A 1 122 ? 24.782 3.269 10.320 1.00 97.38 122 SER A O 1
ATOM 1016 N N . LEU A 1 123 ? 22.869 4.180 9.566 1.00 95.38 123 LEU A N 1
ATOM 1017 C CA . LEU A 1 123 ? 23.476 5.234 8.754 1.00 95.38 123 LEU A CA 1
ATOM 1018 C C . LEU A 1 123 ? 23.764 6.517 9.548 1.00 95.38 123 LEU A C 1
ATOM 1020 O O . LEU A 1 123 ? 24.260 7.484 8.976 1.00 95.38 123 LEU A O 1
ATOM 1024 N N . ASN A 1 124 ? 23.432 6.549 10.844 1.00 95.75 124 ASN A N 1
ATOM 1025 C CA . ASN A 1 124 ? 23.533 7.727 11.704 1.00 95.75 124 ASN A CA 1
ATOM 1026 C C . ASN A 1 124 ? 22.821 8.968 11.120 1.00 95.75 124 ASN A C 1
ATOM 1028 O O . ASN A 1 124 ? 23.317 10.093 11.184 1.00 95.75 124 ASN A O 1
ATOM 1032 N N . LEU A 1 125 ? 21.649 8.754 10.513 1.00 94.19 125 LEU A N 1
ATOM 1033 C CA . LEU A 1 125 ? 20.832 9.813 9.927 1.00 94.19 125 LEU A CA 1
ATOM 1034 C C . LEU A 1 125 ? 19.718 10.242 10.890 1.00 94.19 125 LEU A C 1
ATOM 1036 O O . LEU A 1 125 ? 19.118 9.434 11.595 1.00 94.19 125 LEU A O 1
ATOM 1040 N N . ASN A 1 126 ? 19.374 11.531 10.861 1.00 91.06 126 ASN A N 1
ATOM 1041 C CA . ASN A 1 126 ? 18.355 12.112 11.748 1.00 91.06 126 ASN A CA 1
ATOM 1042 C C . ASN A 1 126 ? 16.946 12.154 11.130 1.00 91.06 126 ASN A C 1
ATOM 1044 O O . ASN A 1 126 ? 15.983 12.568 11.782 1.00 91.06 126 ASN A O 1
ATOM 1048 N N . LEU A 1 127 ? 16.806 11.740 9.867 1.00 93.12 127 LEU A N 1
ATOM 1049 C CA . LEU A 1 127 ? 15.558 11.832 9.119 1.00 93.12 127 LEU A CA 1
ATOM 1050 C C . LEU A 1 127 ? 14.992 10.444 8.812 1.00 93.12 127 LEU A C 1
ATOM 1052 O O . LEU A 1 127 ? 15.458 9.744 7.921 1.00 93.12 127 LEU A O 1
ATOM 1056 N N . TYR A 1 128 ? 13.919 10.083 9.513 1.00 96.56 128 TYR A N 1
ATOM 1057 C CA . TYR A 1 128 ? 13.184 8.847 9.244 1.00 96.56 128 TYR A CA 1
ATOM 1058 C C . TYR A 1 128 ? 12.183 9.041 8.093 1.00 96.56 128 TYR A C 1
ATOM 1060 O O . TYR A 1 128 ? 11.404 10.006 8.142 1.00 96.56 128 TYR A O 1
ATOM 1068 N N . PRO A 1 129 ? 12.120 8.130 7.100 1.00 96.44 129 PRO A N 1
ATOM 1069 C CA . PRO A 1 129 ? 11.128 8.186 6.022 1.00 96.44 129 PRO A CA 1
ATOM 1070 C C . PRO A 1 129 ? 9.715 7.831 6.514 1.00 96.44 129 PRO A C 1
ATOM 1072 O O . PRO A 1 129 ? 8.720 8.135 5.848 1.00 96.44 129 PRO A O 1
ATOM 1075 N N . VAL A 1 130 ? 9.625 7.224 7.701 1.00 98.12 130 VAL A N 1
ATOM 1076 C CA . VAL A 1 130 ? 8.390 6.803 8.363 1.00 98.12 130 VAL A CA 1
ATOM 1077 C C . VAL A 1 130 ? 8.088 7.623 9.618 1.00 98.12 130 VAL A C 1
ATOM 1079 O O . VAL A 1 130 ? 8.960 8.281 10.194 1.00 98.12 130 VAL A O 1
ATOM 1082 N N . TYR A 1 131 ? 6.834 7.597 10.063 1.00 97.19 131 TYR A N 1
ATOM 1083 C CA . TYR A 1 131 ? 6.455 8.112 11.377 1.00 97.19 131 TYR A CA 1
ATOM 1084 C C . TYR A 1 131 ? 6.985 7.197 12.487 1.00 97.19 131 TYR A C 1
ATOM 1086 O O . TYR A 1 131 ? 6.817 5.983 12.439 1.00 97.19 131 TYR A O 1
ATOM 1094 N N . THR A 1 132 ? 7.576 7.779 13.531 1.00 94.69 132 THR A N 1
ATOM 1095 C CA . THR A 1 132 ? 8.149 7.026 14.664 1.00 94.69 132 THR A CA 1
ATOM 1096 C C . THR A 1 132 ? 7.126 6.690 15.749 1.00 94.69 132 THR A C 1
ATOM 1098 O O . THR A 1 132 ? 7.385 5.863 16.618 1.00 94.69 132 THR A O 1
ATOM 1101 N N . LYS A 1 133 ? 5.943 7.316 15.714 1.00 93.00 133 LYS A N 1
ATOM 1102 C CA . LYS A 1 133 ? 4.854 7.059 16.662 1.00 93.00 133 LYS A CA 1
ATOM 1103 C C . LYS A 1 133 ? 3.678 6.430 15.943 1.00 93.00 133 LYS A C 1
ATOM 1105 O O . LYS A 1 133 ? 3.181 6.969 14.956 1.00 93.00 133 LYS A O 1
ATOM 1110 N N . LYS A 1 134 ? 3.170 5.328 16.497 1.00 91.38 134 LYS A N 1
ATOM 1111 C CA . LYS A 1 134 ? 2.078 4.549 15.899 1.00 91.38 134 LYS A CA 1
ATOM 1112 C C . LYS A 1 134 ? 0.822 5.385 15.635 1.00 91.38 134 LYS A C 1
ATOM 1114 O O . LYS A 1 134 ? 0.206 5.236 14.585 1.00 91.38 134 LYS A O 1
ATOM 1119 N N . PHE A 1 135 ? 0.450 6.291 16.545 1.00 92.62 135 PHE A N 1
ATOM 1120 C CA . PHE A 1 135 ? -0.730 7.139 16.336 1.00 92.62 135 PHE A CA 1
ATOM 1121 C C . PHE A 1 135 ? -0.558 8.116 15.159 1.00 92.62 135 PHE A C 1
ATOM 1123 O O . PHE A 1 135 ? -1.542 8.430 14.502 1.00 92.62 135 PHE A O 1
ATOM 1130 N N . CYS A 1 136 ? 0.668 8.546 14.833 1.00 95.50 136 CYS A N 1
ATOM 1131 C CA . CYS A 1 136 ? 0.923 9.361 13.644 1.00 95.50 136 CYS A CA 1
ATOM 1132 C C . CYS A 1 136 ? 0.688 8.555 12.358 1.00 95.50 136 CYS A C 1
ATOM 1134 O O . CYS A 1 136 ? 0.090 9.072 11.420 1.00 95.50 136 CYS A O 1
ATOM 1136 N N . THR A 1 137 ? 1.071 7.273 12.337 1.00 97.12 137 THR A N 1
ATOM 1137 C CA . THR A 1 137 ? 0.715 6.354 11.242 1.00 97.12 137 THR A CA 1
ATOM 1138 C C . THR A 1 137 ? -0.797 6.159 11.137 1.00 97.12 137 THR A C 1
ATOM 1140 O O . THR A 1 137 ? -1.330 6.168 10.030 1.00 97.12 137 THR A O 1
ATOM 1143 N N . ASP A 1 138 ? -1.507 6.015 12.264 1.00 95.75 138 ASP A N 1
ATOM 1144 C CA . ASP A 1 138 ? -2.975 5.935 12.262 1.00 95.75 138 ASP A CA 1
ATOM 1145 C C . ASP A 1 138 ? -3.599 7.204 11.648 1.00 95.75 138 ASP A C 1
ATOM 1147 O O . ASP A 1 138 ? -4.471 7.103 10.789 1.00 95.75 138 ASP A O 1
ATOM 1151 N N . LEU A 1 139 ? -3.119 8.392 12.036 1.00 96.31 139 LEU A N 1
ATOM 1152 C CA . LEU A 1 139 ? -3.573 9.673 11.483 1.00 96.31 139 LEU A CA 1
ATOM 1153 C C . LEU A 1 139 ? -3.286 9.797 9.986 1.00 96.31 139 LEU A C 1
ATOM 1155 O O . LEU A 1 139 ? -4.175 10.167 9.223 1.00 96.31 139 LEU A O 1
ATOM 1159 N N . SER A 1 140 ? -2.072 9.450 9.560 1.00 98.25 140 SER A N 1
ATOM 1160 C CA . SER A 1 140 ? -1.695 9.452 8.146 1.00 98.25 140 SER A CA 1
ATOM 1161 C C . SER A 1 140 ? -2.579 8.510 7.327 1.00 98.25 140 SER A C 1
ATOM 1163 O O . SER A 1 140 ? -3.043 8.875 6.247 1.00 98.25 140 SER A O 1
ATOM 1165 N N . TYR A 1 141 ? -2.896 7.326 7.861 1.00 98.56 141 TYR A N 1
ATOM 1166 C CA . TYR A 1 141 ? -3.796 6.379 7.208 1.00 98.56 141 TYR A CA 1
ATOM 1167 C C . TYR A 1 141 ? -5.203 6.964 7.034 1.00 98.56 141 TYR A C 1
ATOM 1169 O O . TYR A 1 141 ? -5.771 6.863 5.945 1.00 98.56 141 TYR A O 1
ATOM 1177 N N . LEU A 1 142 ? -5.760 7.616 8.061 1.00 97.38 142 LEU A N 1
ATOM 1178 C CA . LEU A 1 142 ? -7.070 8.272 7.960 1.00 97.38 142 LEU A CA 1
ATOM 1179 C C . LEU A 1 142 ? -7.052 9.445 6.971 1.00 97.38 142 LEU A C 1
ATOM 1181 O O . LEU A 1 142 ? -7.971 9.568 6.164 1.00 97.38 142 LEU A O 1
ATOM 1185 N N . LEU A 1 143 ? -5.988 10.253 6.964 1.00 97.75 143 LEU A N 1
ATOM 1186 C CA . LEU A 1 143 ? -5.816 11.354 6.012 1.00 97.75 143 LEU A CA 1
ATOM 1187 C C . LEU A 1 143 ? -5.746 10.847 4.563 1.00 97.75 143 LEU A C 1
ATOM 1189 O O . LEU A 1 143 ? -6.433 11.365 3.681 1.00 97.75 143 LEU A O 1
ATOM 1193 N N . CYS A 1 144 ? -4.961 9.795 4.322 1.00 98.69 144 CYS A N 1
ATOM 1194 C CA . CYS A 1 144 ? -4.880 9.126 3.025 1.00 98.69 144 CYS A CA 1
ATOM 1195 C C . CYS A 1 144 ? -6.231 8.522 2.614 1.00 98.69 144 CYS A C 1
ATOM 1197 O O . CYS A 1 144 ? -6.629 8.636 1.456 1.00 98.69 144 CYS A O 1
ATOM 1199 N N . SER A 1 145 ? -6.962 7.925 3.560 1.00 98.31 145 SER A N 1
ATOM 1200 C CA . SER A 1 145 ? -8.292 7.354 3.315 1.00 98.31 145 SER A CA 1
ATOM 1201 C C . SER A 1 145 ? -9.307 8.425 2.930 1.00 98.31 145 SER A C 1
ATOM 1203 O O . SER A 1 145 ? -10.020 8.265 1.943 1.00 98.31 145 SER A O 1
ATOM 1205 N N . HIS A 1 146 ? -9.318 9.551 3.646 1.00 97.38 146 HIS A N 1
ATOM 1206 C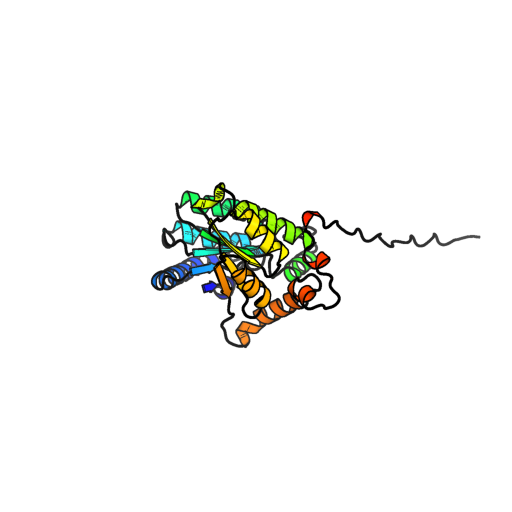 CA . HIS A 1 146 ? -10.149 10.707 3.318 1.00 97.38 146 HIS A CA 1
ATOM 1207 C C . HIS A 1 146 ? -9.839 11.240 1.910 1.00 97.38 146 HIS A C 1
ATOM 1209 O O . HIS A 1 146 ? -10.750 11.487 1.121 1.00 97.38 146 HIS A O 1
ATOM 1215 N N . TYR A 1 147 ? -8.557 11.359 1.546 1.00 98.44 147 TYR A N 1
ATOM 1216 C CA . TYR A 1 147 ? -8.166 11.763 0.194 1.00 98.44 147 TYR A CA 1
ATOM 1217 C C . TYR A 1 147 ? -8.657 10.778 -0.877 1.00 98.44 147 TYR A C 1
ATOM 1219 O O . TYR A 1 147 ? -9.265 11.192 -1.867 1.00 98.44 147 TYR A O 1
ATOM 1227 N N . LEU A 1 148 ? -8.447 9.476 -0.667 1.00 98.44 148 LEU A N 1
ATOM 1228 C CA . LEU A 1 148 ? -8.883 8.421 -1.584 1.00 98.44 148 LEU A CA 1
ATOM 1229 C C . LEU A 1 148 ? -10.404 8.396 -1.778 1.00 98.44 148 LEU A C 1
ATOM 1231 O O . LEU A 1 148 ? -10.864 8.154 -2.894 1.00 98.44 148 LEU A O 1
ATOM 1235 N N . LEU A 1 149 ? -11.169 8.692 -0.723 1.00 97.50 149 LEU A N 1
ATOM 1236 C CA . LEU A 1 149 ? -12.634 8.757 -0.737 1.00 97.50 149 LEU A CA 1
ATOM 1237 C C . LEU A 1 149 ? -13.192 10.098 -1.236 1.00 97.50 149 LEU A C 1
ATOM 1239 O O . LEU A 1 149 ? -14.367 10.168 -1.592 1.00 97.50 149 LEU A O 1
ATOM 1243 N N . SER A 1 150 ? -12.359 11.129 -1.379 1.00 96.44 150 SER A N 1
ATOM 1244 C CA . SER A 1 150 ? -12.785 12.435 -1.887 1.00 96.44 150 SER A CA 1
ATOM 1245 C C . SER A 1 150 ? -13.277 12.396 -3.342 1.00 96.44 150 SER A C 1
ATOM 1247 O O . SER A 1 150 ? -12.868 11.547 -4.144 1.00 96.44 150 SER A O 1
ATOM 1249 N N . LYS A 1 151 ? -14.095 13.392 -3.718 1.00 95.19 151 LYS A N 1
ATOM 1250 C CA . LYS A 1 151 ? -14.603 13.582 -5.092 1.00 95.19 151 LYS A CA 1
ATOM 1251 C C . LYS A 1 151 ? -13.485 13.605 -6.146 1.00 95.19 151 LYS A C 1
ATOM 1253 O O . LYS A 1 151 ? -13.675 13.083 -7.239 1.00 95.19 151 LYS A O 1
ATOM 1258 N N . LYS A 1 152 ? -12.298 14.123 -5.795 1.00 95.62 152 LYS A N 1
ATOM 1259 C CA . LYS A 1 152 ? -11.120 14.212 -6.683 1.00 95.62 152 LYS A CA 1
ATOM 1260 C C . LYS A 1 152 ? -10.608 12.852 -7.168 1.00 95.62 152 LYS A C 1
ATOM 1262 O O . LYS A 1 152 ? -9.924 12.796 -8.183 1.00 95.62 152 LYS A O 1
ATOM 1267 N N . CYS A 1 153 ? -10.903 11.781 -6.436 1.00 97.00 153 CYS A N 1
ATOM 1268 C CA . CYS A 1 153 ? -10.416 10.434 -6.725 1.00 97.00 153 CYS A CA 1
ATOM 1269 C C . CYS A 1 153 ? -11.506 9.518 -7.305 1.00 97.00 153 CYS A C 1
ATOM 1271 O O . CYS A 1 153 ? -11.195 8.386 -7.664 1.00 97.00 153 CYS A O 1
ATOM 1273 N N . ASN A 1 154 ? -12.770 9.963 -7.376 1.00 93.19 154 ASN A N 1
ATOM 1274 C CA . ASN A 1 154 ? -13.931 9.091 -7.611 1.00 93.19 154 ASN A CA 1
ATOM 1275 C C . ASN A 1 154 ? -13.835 8.263 -8.905 1.00 93.19 154 ASN A C 1
ATOM 1277 O O . ASN A 1 154 ? -14.080 7.055 -8.909 1.00 93.19 154 ASN A O 1
ATOM 1281 N N . ASN A 1 155 ? -13.399 8.903 -9.990 1.00 94.19 155 ASN A N 1
ATOM 1282 C CA . ASN A 1 155 ? -13.311 8.269 -11.307 1.00 94.19 155 ASN A CA 1
ATOM 1283 C C . ASN A 1 155 ? -11.938 7.640 -11.583 1.00 94.19 155 ASN A C 1
ATOM 1285 O O . ASN A 1 155 ? -11.827 6.752 -12.422 1.00 94.19 155 ASN A O 1
ATOM 1289 N N . ASN A 1 156 ? -10.919 8.035 -10.825 1.00 96.94 156 ASN A N 1
ATOM 1290 C CA . ASN A 1 156 ? -9.521 7.743 -11.132 1.00 96.94 156 ASN A CA 1
ATOM 1291 C C . ASN A 1 156 ? -8.943 6.618 -10.272 1.00 96.94 156 ASN A C 1
ATOM 1293 O O . ASN A 1 156 ? -8.062 5.887 -10.714 1.00 96.94 156 ASN A O 1
ATOM 1297 N N . ILE A 1 157 ? -9.422 6.462 -9.036 1.00 98.00 157 ILE A N 1
ATOM 1298 C CA . ILE A 1 157 ? -8.875 5.486 -8.094 1.00 98.00 157 ILE A CA 1
ATOM 1299 C C . ILE A 1 157 ? -9.986 4.591 -7.559 1.00 98.00 157 ILE A C 1
ATOM 1301 O O . ILE A 1 157 ? -11.029 5.065 -7.098 1.00 98.00 157 ILE A O 1
ATOM 1305 N N . PHE A 1 158 ? -9.728 3.283 -7.575 1.00 98.00 158 PHE A N 1
ATOM 1306 C CA . PHE A 1 158 ? -10.507 2.315 -6.813 1.00 98.00 158 PHE A CA 1
ATOM 1307 C C . PHE A 1 158 ? -9.816 2.058 -5.462 1.00 98.00 158 PHE A C 1
ATOM 1309 O O . PHE A 1 158 ? -8.748 1.441 -5.436 1.00 98.00 158 PHE A O 1
ATOM 1316 N N . PRO A 1 159 ? -10.362 2.561 -4.340 1.00 98.19 159 PRO A N 1
ATOM 1317 C CA . PRO A 1 159 ? -9.701 2.452 -3.047 1.00 98.19 159 PRO A CA 1
ATOM 1318 C C . PRO A 1 159 ? -9.879 1.057 -2.438 1.00 98.19 159 PRO A C 1
ATOM 1320 O O . PRO A 1 159 ? -10.994 0.538 -2.346 1.00 98.19 159 PRO A O 1
ATOM 1323 N N . GLN A 1 160 ? -8.770 0.474 -1.984 1.00 98.62 160 GLN A N 1
ATOM 1324 C CA . GLN A 1 160 ? -8.735 -0.816 -1.304 1.00 98.62 160 GLN A CA 1
ATOM 1325 C C . GLN A 1 160 ? -8.070 -0.648 0.070 1.00 98.62 160 GLN A C 1
ATOM 1327 O O . GLN A 1 160 ? -6.890 -0.314 0.161 1.00 98.62 160 GLN A O 1
ATOM 1332 N N . PHE A 1 161 ? -8.807 -0.853 1.157 1.00 98.50 161 PHE A N 1
ATOM 1333 C CA . PHE A 1 161 ? -8.344 -0.554 2.515 1.00 98.50 161 PHE A CA 1
ATOM 1334 C C . PHE A 1 161 ? -7.927 -1.819 3.260 1.00 98.50 161 PHE A C 1
ATOM 1336 O O . PHE A 1 161 ? -8.777 -2.586 3.714 1.00 98.50 161 PHE A O 1
ATOM 1343 N N . ALA A 1 162 ? -6.619 -2.021 3.420 1.00 97.88 162 ALA A N 1
ATOM 1344 C CA . ALA A 1 162 ? -6.052 -3.170 4.112 1.00 97.88 162 ALA A CA 1
ATOM 1345 C C . ALA A 1 162 ? -5.775 -2.845 5.586 1.00 97.88 162 ALA A C 1
ATOM 1347 O O . ALA A 1 162 ? -4.830 -2.122 5.919 1.00 97.88 162 ALA A O 1
ATOM 1348 N N . THR A 1 163 ? -6.611 -3.366 6.485 1.00 96.06 163 THR A N 1
ATOM 1349 C CA . THR A 1 163 ? -6.506 -3.095 7.924 1.00 96.06 163 THR A CA 1
ATOM 1350 C C . THR A 1 163 ? -7.259 -4.134 8.748 1.00 96.06 163 THR A C 1
ATOM 1352 O O . THR A 1 163 ? -8.313 -4.604 8.355 1.00 96.06 163 THR A O 1
ATOM 1355 N N . HIS A 1 164 ? -6.762 -4.435 9.945 1.00 92.38 164 HIS A N 1
ATOM 1356 C CA . HIS A 1 164 ? -7.492 -5.227 10.944 1.00 92.38 164 HIS A CA 1
ATOM 1357 C C . HIS A 1 164 ? -8.011 -4.365 12.104 1.00 92.38 164 HIS A C 1
ATOM 1359 O O . HIS A 1 164 ? -8.615 -4.872 13.040 1.00 92.38 164 HIS A O 1
ATOM 1365 N N . ASN A 1 165 ? -7.750 -3.055 12.075 1.00 91.44 165 ASN A N 1
ATOM 1366 C CA . ASN A 1 165 ? -8.101 -2.137 13.152 1.00 91.44 165 ASN A CA 1
ATOM 1367 C C . ASN A 1 165 ? -9.550 -1.652 13.020 1.00 91.44 165 ASN A C 1
ATOM 1369 O O . ASN A 1 165 ? -9.872 -0.944 12.063 1.00 91.44 165 ASN A O 1
ATOM 1373 N N . ILE A 1 166 ? -10.387 -1.973 14.010 1.00 90.31 166 ILE A N 1
ATOM 1374 C CA . ILE A 1 166 ? -11.826 -1.693 13.946 1.00 90.31 166 ILE A CA 1
ATOM 1375 C C . ILE A 1 166 ? -12.145 -0.198 13.907 1.00 90.31 166 ILE A C 1
ATOM 1377 O O . ILE A 1 166 ? -12.955 0.220 13.092 1.00 90.31 166 ILE A O 1
ATOM 1381 N N . GLN A 1 167 ? -11.433 0.631 14.679 1.00 91.75 167 GLN A N 1
ATOM 1382 C CA . GLN A 1 167 ? -11.618 2.086 14.661 1.00 91.75 167 GLN A CA 1
ATOM 1383 C C . GLN A 1 167 ? -11.343 2.664 13.266 1.00 91.75 167 GLN A C 1
ATOM 1385 O O . GLN A 1 167 ? -12.080 3.525 12.784 1.00 91.75 167 GLN A O 1
ATOM 1390 N N . THR A 1 168 ? -10.298 2.168 12.598 1.00 94.44 168 THR A N 1
ATOM 1391 C CA . THR A 1 168 ? -9.957 2.572 11.231 1.00 94.44 168 THR A CA 1
ATOM 1392 C C . THR A 1 168 ? -11.055 2.153 10.251 1.00 94.44 168 THR A C 1
ATOM 1394 O O . THR A 1 168 ? -11.445 2.948 9.399 1.00 94.44 168 THR A O 1
ATOM 1397 N N . ILE A 1 169 ? -11.581 0.932 10.392 1.00 94.94 169 ILE A N 1
ATOM 1398 C CA . ILE A 1 169 ? -12.668 0.417 9.550 1.00 94.94 169 ILE A CA 1
ATOM 1399 C C . ILE A 1 169 ? -13.944 1.244 9.737 1.00 94.94 169 ILE A C 1
ATOM 1401 O O . ILE A 1 169 ? -14.495 1.729 8.752 1.00 94.94 169 ILE A O 1
ATOM 1405 N N . SER A 1 170 ? -14.373 1.471 10.981 1.00 93.12 170 SER A N 1
ATOM 1406 C CA . SER A 1 170 ? -15.552 2.282 11.299 1.00 93.12 170 SER A CA 1
ATOM 1407 C C . SER A 1 170 ? -15.443 3.690 10.714 1.00 93.12 170 SER A C 1
ATOM 1409 O O . SER A 1 170 ? -16.393 4.183 10.113 1.00 93.12 170 SER A O 1
ATOM 1411 N N . CYS A 1 171 ? -14.267 4.317 10.816 1.00 94.38 171 CYS A N 1
ATOM 1412 C CA . CYS A 1 171 ? -14.033 5.631 10.225 1.00 94.38 171 CYS A CA 1
ATOM 1413 C C . CYS A 1 171 ? -14.173 5.605 8.694 1.00 94.38 171 CYS A C 1
ATOM 1415 O O . CYS A 1 171 ? -14.844 6.467 8.137 1.00 94.38 171 CYS A O 1
ATOM 1417 N N . ILE A 1 172 ? -13.612 4.598 8.013 1.00 96.25 172 ILE A N 1
ATOM 1418 C CA . ILE A 1 172 ? -13.753 4.446 6.555 1.00 96.25 172 ILE A CA 1
ATOM 1419 C C . ILE A 1 172 ? -15.213 4.245 6.146 1.00 96.25 172 ILE A C 1
ATOM 1421 O O . ILE A 1 172 ? -15.638 4.852 5.169 1.00 96.25 172 ILE A O 1
ATOM 1425 N N . ILE A 1 173 ? -15.980 3.424 6.871 1.00 95.19 173 ILE A N 1
ATOM 1426 C CA . ILE A 1 173 ? -17.400 3.187 6.563 1.00 95.19 173 ILE A CA 1
ATOM 1427 C C . ILE A 1 173 ? -18.166 4.513 6.588 1.00 95.19 173 ILE A C 1
ATOM 1429 O O . ILE A 1 173 ? -18.835 4.842 5.610 1.00 95.19 173 ILE A O 1
ATOM 1433 N N . VAL A 1 174 ? -17.989 5.315 7.641 1.00 94.06 174 VAL A N 1
ATOM 1434 C CA . VAL A 1 174 ? -18.625 6.637 7.755 1.00 94.06 174 VAL A CA 1
ATOM 1435 C C . VAL A 1 174 ? -18.149 7.587 6.650 1.00 94.06 174 VAL A C 1
ATOM 1437 O O . VAL A 1 174 ? -18.966 8.224 5.989 1.00 94.06 174 VAL A O 1
ATOM 1440 N N . LEU A 1 175 ? -16.836 7.652 6.398 1.00 93.69 175 LEU A N 1
ATOM 1441 C CA . LEU A 1 175 ? -16.253 8.517 5.365 1.00 93.69 175 LEU A CA 1
ATOM 1442 C C . LEU A 1 175 ? -16.662 8.125 3.942 1.00 93.69 175 LEU A C 1
ATOM 1444 O O . LEU A 1 175 ? -16.632 8.968 3.049 1.00 93.69 175 LEU A O 1
ATOM 1448 N N . SER A 1 176 ? -17.001 6.857 3.712 1.00 93.69 176 SER A N 1
ATOM 1449 C CA . SER A 1 176 ? -17.322 6.364 2.375 1.00 93.69 176 SER A CA 1
ATOM 1450 C C . SER A 1 176 ? -18.605 6.965 1.821 1.00 93.69 176 SER A C 1
ATOM 1452 O O . SER A 1 176 ? -18.708 7.103 0.606 1.00 93.69 176 SER A O 1
ATOM 1454 N N . GLN A 1 177 ? -19.571 7.313 2.683 1.00 90.31 177 GLN A N 1
ATOM 1455 C CA . GLN A 1 177 ? -20.892 7.811 2.280 1.00 90.31 177 GLN A CA 1
ATOM 1456 C C . GLN A 1 177 ? -21.537 6.949 1.172 1.00 90.31 177 GLN A C 1
ATOM 1458 O O . GLN A 1 177 ? -22.130 7.466 0.230 1.00 90.31 177 GLN A O 1
ATOM 1463 N N . GLY A 1 178 ? -21.363 5.622 1.244 1.00 84.56 178 GLY A N 1
ATOM 1464 C CA . GLY A 1 178 ? -21.883 4.675 0.248 1.00 84.56 178 GLY A CA 1
ATOM 1465 C C . GLY A 1 178 ? -21.037 4.525 -1.024 1.00 84.56 178 GLY A C 1
ATOM 1466 O O . GLY A 1 178 ? -21.408 3.772 -1.922 1.00 84.56 178 GLY A O 1
ATOM 1467 N N . ARG A 1 179 ? -19.881 5.196 -1.126 1.00 90.19 179 ARG A N 1
ATOM 1468 C CA . ARG A 1 179 ? -18.946 5.031 -2.246 1.00 90.19 179 ARG A CA 1
ATOM 1469 C C . ARG A 1 179 ? -18.419 3.599 -2.317 1.00 90.19 179 ARG A C 1
ATOM 1471 O O . ARG A 1 179 ? -17.956 3.038 -1.326 1.00 90.19 179 ARG A O 1
ATOM 1478 N N . HIS A 1 180 ? -18.388 3.058 -3.533 1.00 91.31 180 HIS A N 1
ATOM 1479 C CA . HIS A 1 180 ? -17.830 1.738 -3.799 1.00 91.31 180 HIS A CA 1
ATOM 1480 C C . HIS A 1 180 ? -16.328 1.672 -3.459 1.00 91.31 180 HIS A C 1
ATOM 1482 O O . HIS A 1 180 ? -15.510 2.431 -3.991 1.00 91.31 180 HIS A O 1
ATOM 1488 N N . LEU A 1 181 ? -15.981 0.739 -2.577 1.00 95.88 181 LEU A N 1
ATOM 1489 C CA . LEU A 1 181 ? -14.639 0.458 -2.072 1.00 95.88 181 LEU A CA 1
ATOM 1490 C C . LEU A 1 181 ? -14.535 -1.029 -1.721 1.00 95.88 181 LEU A C 1
ATOM 1492 O O . LEU A 1 181 ? -15.552 -1.713 -1.595 1.00 95.88 181 LEU A O 1
ATOM 1496 N N . GLU A 1 182 ? -13.320 -1.526 -1.506 1.00 96.81 182 GLU A N 1
ATOM 1497 C CA . GLU A 1 182 ? -13.128 -2.827 -0.861 1.00 96.81 182 GLU A CA 1
ATOM 1498 C C . GLU A 1 182 ? -12.267 -2.698 0.394 1.00 96.81 182 GLU A C 1
ATOM 1500 O O . GLU A 1 182 ? -11.311 -1.924 0.451 1.00 96.81 182 GLU A O 1
ATOM 1505 N N . PHE A 1 183 ? -12.588 -3.494 1.404 1.00 98.06 183 PHE A N 1
ATOM 1506 C CA . PHE A 1 183 ? -11.667 -3.791 2.485 1.00 98.06 183 PHE A CA 1
ATOM 1507 C C . PHE A 1 183 ? -10.782 -4.975 2.115 1.00 98.06 183 PHE A C 1
ATOM 1509 O O . PHE A 1 183 ? -11.113 -5.785 1.248 1.00 98.06 183 PHE A O 1
ATOM 1516 N N . GLN A 1 184 ? -9.653 -5.095 2.798 1.00 97.69 184 GLN A N 1
ATOM 1517 C CA . GLN A 1 184 ? -8.717 -6.182 2.598 1.00 97.69 184 GLN A CA 1
ATOM 1518 C C . GLN A 1 184 ? -8.158 -6.680 3.928 1.00 97.69 184 GLN A C 1
ATOM 1520 O O . GLN A 1 184 ? -7.884 -5.889 4.832 1.00 97.69 184 GLN A O 1
ATOM 1525 N N . LYS A 1 185 ? -7.961 -7.994 4.025 1.00 94.81 185 LYS A N 1
ATOM 1526 C CA . LYS A 1 185 ? -7.401 -8.651 5.209 1.00 94.81 185 LYS A CA 1
ATOM 1527 C C . LYS A 1 185 ? -6.450 -9.774 4.808 1.00 94.81 185 LYS A C 1
ATOM 1529 O O . LYS A 1 185 ? -6.581 -10.336 3.722 1.00 94.81 185 LYS A O 1
ATOM 1534 N N . LEU A 1 186 ? -5.502 -10.102 5.676 1.00 92.62 186 LEU A N 1
ATOM 1535 C CA . LEU A 1 186 ? -4.701 -11.318 5.548 1.00 92.62 186 LEU A CA 1
ATOM 1536 C C . LEU A 1 186 ? -5.496 -12.539 6.029 1.00 92.62 186 LEU A C 1
ATOM 1538 O O . LEU A 1 186 ? -6.308 -12.429 6.949 1.00 92.62 186 LEU A O 1
ATOM 1542 N N . TYR A 1 187 ? -5.246 -13.689 5.405 1.00 89.44 187 TYR A N 1
ATOM 1543 C CA . TYR A 1 187 ? -5.797 -14.966 5.848 1.00 89.44 187 TYR A CA 1
ATOM 1544 C C . TYR A 1 187 ? -5.360 -15.292 7.280 1.00 89.44 187 TYR A C 1
ATOM 1546 O O . TYR A 1 187 ? -4.192 -15.103 7.630 1.00 89.44 187 TYR A O 1
ATOM 1554 N N . GLY A 1 188 ? -6.309 -15.748 8.102 1.00 86.56 188 GLY A N 1
ATOM 1555 C CA . GLY A 1 188 ? -6.102 -16.046 9.523 1.00 86.56 188 GLY A CA 1
ATOM 1556 C C . GLY A 1 188 ? -6.002 -14.815 10.431 1.00 86.56 188 GLY A C 1
ATOM 1557 O O . GLY A 1 188 ? -5.610 -14.937 11.590 1.00 86.56 188 GLY A O 1
ATOM 1558 N N . MET A 1 189 ? -6.314 -13.614 9.927 1.00 87.69 189 MET A N 1
ATOM 1559 C CA . MET A 1 189 ? -6.272 -12.378 10.710 1.00 87.69 189 MET A CA 1
ATOM 1560 C C . MET A 1 189 ? -7.560 -11.566 10.561 1.00 87.69 189 MET A C 1
ATOM 1562 O O . MET A 1 189 ? -7.971 -11.173 9.468 1.00 87.69 189 MET A O 1
ATOM 1566 N N . GLY A 1 190 ? -8.170 -11.222 11.697 1.00 85.06 190 GLY A N 1
ATOM 1567 C CA . GLY A 1 190 ? -9.351 -10.356 11.747 1.00 85.06 190 GLY A CA 1
ATOM 1568 C C . GLY A 1 190 ? -10.643 -11.004 11.240 1.00 85.06 190 GLY A C 1
ATOM 1569 O O . GLY A 1 190 ? -11.566 -10.275 10.881 1.00 85.06 190 GLY A O 1
ATOM 1570 N N . ASP A 1 191 ? -10.730 -12.337 11.216 1.00 88.56 191 ASP A N 1
ATOM 1571 C CA . ASP A 1 191 ? -11.914 -13.079 10.758 1.00 88.56 191 ASP A CA 1
ATOM 1572 C C . ASP A 1 191 ? -13.178 -12.661 11.501 1.00 88.56 191 ASP A C 1
ATOM 1574 O O . ASP A 1 191 ? -14.136 -12.208 10.877 1.00 88.56 191 ASP A O 1
ATOM 1578 N N . ASN A 1 192 ? -13.136 -12.695 12.833 1.00 88.50 192 ASN A N 1
ATOM 1579 C CA . ASN A 1 192 ? -14.270 -12.325 13.680 1.00 88.50 192 ASN A CA 1
ATOM 1580 C C . ASN A 1 192 ? -14.724 -10.879 13.429 1.00 88.50 192 ASN A C 1
ATOM 1582 O O . ASN A 1 192 ? -15.921 -10.607 13.345 1.00 88.50 192 ASN A O 1
ATOM 1586 N N . VAL A 1 193 ? -13.771 -9.957 13.241 1.00 89.25 193 VAL A N 1
ATOM 1587 C CA . VAL A 1 193 ? -14.058 -8.541 12.956 1.00 89.25 193 VAL A CA 1
ATOM 1588 C C . VAL A 1 193 ? -14.792 -8.409 11.624 1.00 89.25 193 VAL A C 1
ATOM 1590 O O . VAL A 1 193 ? -15.848 -7.788 11.556 1.00 89.25 193 VAL A O 1
ATOM 1593 N N . TYR A 1 194 ? -14.273 -9.020 10.558 1.00 93.38 194 TYR A N 1
ATOM 1594 C CA . TYR A 1 194 ? -14.877 -8.912 9.231 1.00 93.38 194 TYR A CA 1
ATOM 1595 C C . TYR A 1 194 ? -16.182 -9.698 9.084 1.00 93.38 194 TYR A C 1
ATOM 1597 O O . TYR A 1 194 ? -17.066 -9.256 8.352 1.00 93.38 194 TYR A O 1
ATOM 1605 N N . GLN A 1 195 ? -16.341 -10.820 9.788 1.00 92.31 195 GLN A N 1
ATOM 1606 C CA . GLN A 1 195 ? -17.611 -11.543 9.861 1.00 92.31 195 GLN A CA 1
ATOM 1607 C C . GLN A 1 195 ? -18.688 -10.704 10.556 1.00 92.31 195 GLN A C 1
ATOM 1609 O O . GLN A 1 195 ? -19.794 -10.594 10.031 1.00 92.31 195 GLN A O 1
ATOM 1614 N N . ALA A 1 196 ? -18.367 -10.068 11.687 1.00 92.06 196 ALA A N 1
ATOM 1615 C CA . ALA A 1 196 ? -19.291 -9.163 12.368 1.00 92.06 196 ALA A CA 1
ATOM 1616 C C . ALA A 1 196 ? -19.661 -7.962 11.481 1.00 92.06 196 ALA A C 1
ATOM 1618 O O . ALA A 1 196 ? -20.838 -7.652 11.317 1.00 92.06 196 ALA A O 1
ATOM 1619 N N . LEU A 1 197 ? -18.674 -7.344 10.823 1.00 92.12 197 LEU A N 1
ATOM 1620 C CA . LEU A 1 197 ? -18.908 -6.215 9.919 1.00 92.12 197 LEU A CA 1
ATOM 1621 C C . LEU A 1 197 ? -19.823 -6.571 8.742 1.00 92.12 197 LEU A C 1
ATOM 1623 O O . LEU A 1 197 ? -20.697 -5.777 8.410 1.00 92.12 197 LEU A O 1
ATOM 1627 N N . LYS A 1 198 ? -19.667 -7.758 8.138 1.00 93.00 198 LYS A N 1
ATOM 1628 C CA . LYS A 1 198 ? -20.535 -8.235 7.044 1.00 93.00 198 LYS A CA 1
ATOM 1629 C C . LYS A 1 198 ? -21.996 -8.419 7.466 1.00 93.00 198 LYS A C 1
ATOM 1631 O O . LYS A 1 198 ? -22.874 -8.314 6.619 1.00 93.00 198 LYS A O 1
ATOM 1636 N N . LYS A 1 199 ? -22.264 -8.690 8.751 1.00 94.25 199 LYS A N 1
ATOM 1637 C CA . LYS A 1 199 ? -23.635 -8.783 9.285 1.00 94.25 199 LYS A CA 1
ATOM 1638 C C . LYS A 1 199 ? -24.292 -7.409 9.453 1.00 94.25 199 LYS A C 1
ATOM 1640 O O . LYS A 1 199 ? -25.510 -7.319 9.405 1.00 94.25 199 LYS A O 1
ATOM 1645 N N . MET A 1 200 ? -23.497 -6.358 9.6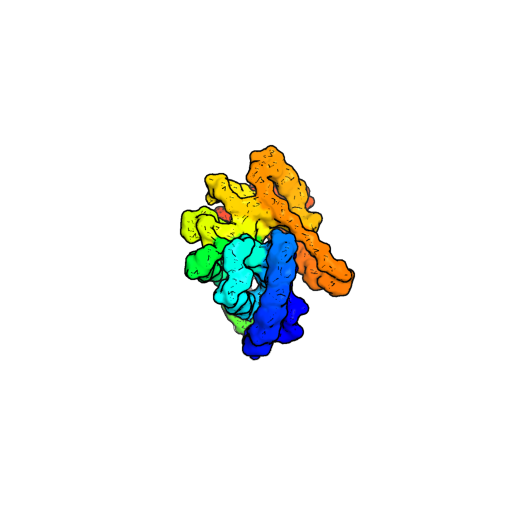62 1.00 92.75 200 MET A N 1
ATOM 1646 C CA . MET A 1 200 ? -23.986 -4.998 9.938 1.00 92.75 200 MET A CA 1
ATOM 1647 C C . MET A 1 200 ? -23.994 -4.093 8.702 1.00 92.75 200 MET A C 1
ATOM 1649 O O . MET A 1 200 ? -24.791 -3.163 8.615 1.00 92.75 200 MET A O 1
ATOM 1653 N N . HIS A 1 201 ? -23.088 -4.334 7.755 1.00 90.00 201 HIS A N 1
ATOM 1654 C CA . HIS A 1 201 ? -22.870 -3.478 6.597 1.00 90.00 201 HIS A CA 1
ATOM 1655 C C . HIS A 1 201 ? -22.643 -4.309 5.333 1.00 90.00 201 HIS A C 1
ATOM 1657 O O . HIS A 1 201 ? -21.964 -5.336 5.353 1.00 90.00 201 HIS A O 1
ATOM 1663 N N . SER A 1 202 ? -23.132 -3.803 4.200 1.00 89.88 202 SER A N 1
ATOM 1664 C CA . SER A 1 202 ? -22.827 -4.359 2.878 1.00 89.88 202 SER A CA 1
ATOM 1665 C C . SER A 1 202 ? -21.398 -3.994 2.473 1.00 89.88 202 SER A C 1
ATOM 1667 O O . SER A 1 202 ? -21.163 -2.976 1.825 1.00 89.88 202 SER A O 1
ATOM 1669 N N . ILE A 1 203 ? -20.428 -4.802 2.908 1.00 92.12 203 ILE A N 1
ATOM 1670 C CA . ILE A 1 203 ? -19.006 -4.593 2.620 1.00 92.12 203 ILE A CA 1
ATOM 1671 C C . ILE A 1 203 ? -18.429 -5.679 1.713 1.00 92.12 203 ILE A C 1
ATOM 1673 O O . ILE A 1 203 ? -18.645 -6.875 1.909 1.00 92.12 203 ILE A O 1
ATOM 1677 N N . THR A 1 204 ? -17.582 -5.256 0.777 1.00 94.81 204 THR A N 1
ATOM 1678 C CA . THR A 1 204 ? -16.691 -6.161 0.045 1.00 94.81 204 THR A CA 1
ATOM 1679 C C . THR A 1 204 ? -15.385 -6.288 0.818 1.00 94.81 204 THR A C 1
ATOM 1681 O O . THR A 1 204 ? -14.758 -5.280 1.144 1.00 94.81 204 THR A O 1
ATOM 1684 N N . CYS A 1 205 ? -14.957 -7.516 1.114 1.00 95.88 205 CYS A N 1
ATOM 1685 C CA . CYS A 1 205 ? -13.672 -7.785 1.756 1.00 95.88 205 CYS A CA 1
ATOM 1686 C C . CYS A 1 205 ? -12.908 -8.845 0.963 1.00 95.88 205 CYS A C 1
ATOM 1688 O O . CYS A 1 205 ? -13.396 -9.963 0.801 1.00 95.88 205 CYS A O 1
ATOM 1690 N N . ARG A 1 206 ? -11.714 -8.490 0.484 1.00 96.50 206 ARG A N 1
ATOM 1691 C CA . ARG A 1 206 ? -10.790 -9.409 -0.181 1.00 96.50 206 ARG A CA 1
ATOM 1692 C C . ARG A 1 206 ? -9.791 -9.964 0.824 1.00 96.50 206 ARG A C 1
ATOM 1694 O O . ARG A 1 206 ? -9.113 -9.219 1.528 1.00 96.50 206 ARG A O 1
ATOM 1701 N N . GLU A 1 207 ? -9.666 -11.277 0.835 1.00 94.94 207 GLU A N 1
ATOM 1702 C CA . GLU A 1 207 ? -8.708 -11.983 1.671 1.00 94.94 207 GLU A CA 1
ATOM 1703 C C . GLU A 1 207 ? -7.433 -12.322 0.892 1.00 94.94 207 GLU A C 1
ATOM 1705 O O . GLU A 1 207 ? -7.485 -12.746 -0.262 1.00 94.94 207 GLU A O 1
ATOM 1710 N N . TYR A 1 208 ? -6.283 -12.104 1.525 1.00 93.19 208 TYR A N 1
ATOM 1711 C CA . TYR A 1 208 ? -4.966 -12.410 0.978 1.00 93.19 208 TYR A CA 1
ATOM 1712 C C . TYR A 1 208 ? -4.403 -13.647 1.660 1.00 93.19 208 TYR A C 1
ATOM 1714 O O . TYR A 1 208 ? -3.982 -13.590 2.817 1.00 93.19 208 TYR A O 1
ATOM 1722 N N . ALA A 1 209 ? -4.367 -14.746 0.915 1.00 91.06 209 ALA A N 1
ATOM 1723 C CA . ALA A 1 209 ? -3.708 -15.971 1.331 1.00 91.06 209 ALA A CA 1
ATOM 1724 C C . ALA A 1 209 ? -2.236 -15.955 0.877 1.00 91.06 209 ALA A C 1
ATOM 1726 O O . ALA A 1 209 ? -1.971 -15.713 -0.306 1.00 91.06 209 ALA A O 1
ATOM 1727 N N . PRO A 1 210 ? -1.267 -16.185 1.781 1.00 87.06 210 PRO A N 1
ATOM 1728 C CA . PRO A 1 210 ? 0.106 -16.453 1.381 1.00 87.06 210 PRO A CA 1
ATOM 1729 C C . PRO A 1 210 ? 0.175 -17.834 0.717 1.00 87.06 210 PRO A C 1
ATOM 1731 O O . PRO A 1 210 ? -0.298 -18.818 1.277 1.00 87.06 210 PRO A O 1
ATOM 1734 N N . ILE A 1 211 ? 0.761 -17.900 -0.476 1.00 87.69 211 ILE A N 1
ATOM 1735 C CA . ILE A 1 211 ? 0.935 -19.138 -1.241 1.00 87.69 211 ILE A CA 1
ATOM 1736 C C . ILE A 1 211 ? 2.420 -19.261 -1.564 1.00 87.69 211 ILE A C 1
ATOM 1738 O O . ILE A 1 211 ? 3.009 -18.319 -2.092 1.00 87.69 211 ILE A O 1
ATOM 1742 N N . GLY A 1 212 ? 3.019 -20.397 -1.227 1.00 84.88 212 GLY A N 1
ATOM 1743 C CA . GLY A 1 212 ? 4.431 -20.661 -1.472 1.00 84.88 212 GLY A CA 1
ATOM 1744 C C . GLY A 1 212 ? 4.924 -21.866 -0.687 1.00 84.88 212 GLY A C 1
ATOM 1745 O O . GLY A 1 212 ? 4.216 -22.418 0.158 1.00 84.88 212 GLY A O 1
ATOM 1746 N N . THR A 1 213 ? 6.154 -22.270 -0.970 1.00 84.81 213 THR A N 1
ATOM 1747 C CA . THR A 1 213 ? 6.840 -23.325 -0.224 1.00 84.81 213 THR A CA 1
ATOM 1748 C C . THR A 1 213 ? 7.360 -22.803 1.120 1.00 84.81 213 THR A C 1
ATOM 1750 O O . THR A 1 213 ? 7.481 -21.596 1.341 1.00 84.81 213 THR A O 1
ATOM 1753 N N . TYR A 1 214 ? 7.720 -23.707 2.036 1.00 78.75 214 TYR A N 1
ATOM 1754 C CA . TYR A 1 214 ? 8.197 -23.335 3.375 1.00 78.75 214 TYR A CA 1
ATOM 1755 C C . TYR A 1 214 ? 9.375 -22.341 3.355 1.00 78.75 214 TYR A C 1
ATOM 1757 O O . TYR A 1 214 ? 9.373 -21.359 4.098 1.00 78.75 214 TYR A O 1
ATOM 1765 N N . LYS A 1 215 ? 10.359 -22.551 2.465 1.00 78.50 215 LYS A N 1
ATOM 1766 C CA . LYS A 1 215 ? 11.537 -21.672 2.338 1.00 78.50 215 LYS A CA 1
ATOM 1767 C C . LYS A 1 215 ? 11.152 -20.240 1.947 1.00 78.50 215 LYS A C 1
ATOM 1769 O O . LYS A 1 215 ? 11.720 -19.286 2.470 1.00 78.50 215 LYS A O 1
ATOM 1774 N N . GLU A 1 216 ? 10.167 -20.089 1.068 1.00 78.81 216 GLU A N 1
ATOM 1775 C CA . GLU A 1 216 ? 9.686 -18.791 0.576 1.00 78.81 216 GLU A CA 1
ATOM 1776 C C . GLU A 1 216 ? 8.800 -18.074 1.607 1.00 78.81 216 GLU A C 1
ATOM 1778 O O . GLU A 1 216 ? 8.706 -16.844 1.617 1.00 78.81 216 GLU A O 1
ATOM 1783 N N . LEU A 1 217 ? 8.171 -18.833 2.509 1.00 79.88 217 LEU A N 1
ATOM 1784 C CA . LEU A 1 217 ? 7.293 -18.308 3.551 1.00 79.88 217 LEU A CA 1
ATOM 1785 C C . LEU A 1 217 ? 8.044 -17.742 4.760 1.00 79.88 217 LEU A C 1
ATOM 1787 O O . LEU A 1 217 ? 7.458 -16.945 5.490 1.00 79.88 217 LEU A O 1
ATOM 1791 N N . LEU A 1 218 ? 9.321 -18.071 4.980 1.00 82.75 218 LEU A N 1
ATOM 1792 C CA . LEU A 1 218 ? 10.045 -17.639 6.182 1.00 82.75 218 LEU A CA 1
ATOM 1793 C C . LEU A 1 218 ? 10.107 -16.100 6.345 1.00 82.75 218 LEU A C 1
ATOM 1795 O O . LEU A 1 218 ? 9.705 -15.607 7.404 1.00 82.75 218 LEU A O 1
ATOM 1799 N N . PRO A 1 219 ? 10.488 -15.291 5.331 1.00 81.12 219 PRO A N 1
ATOM 1800 C CA . PRO A 1 219 ? 10.464 -13.828 5.459 1.00 81.12 219 PRO A CA 1
ATOM 1801 C C . PRO A 1 219 ? 9.048 -13.251 5.621 1.00 81.12 219 PRO A C 1
ATOM 1803 O O . PRO A 1 219 ? 8.858 -12.155 6.158 1.00 81.12 219 PRO A O 1
ATOM 1806 N N . TYR A 1 220 ? 8.028 -13.950 5.116 1.00 82.88 220 TYR A N 1
ATOM 1807 C CA . TYR A 1 220 ? 6.630 -13.592 5.356 1.00 82.88 220 TYR A CA 1
ATOM 1808 C C . TYR A 1 220 ? 6.243 -13.867 6.816 1.00 82.88 220 TYR A C 1
ATOM 1810 O O . TYR A 1 220 ? 5.686 -12.985 7.470 1.00 82.88 220 TYR A O 1
ATOM 1818 N N . LEU A 1 221 ? 6.601 -15.042 7.339 1.00 82.50 221 LEU A N 1
ATOM 1819 C CA . LEU A 1 221 ? 6.322 -15.471 8.705 1.00 82.50 221 LEU A CA 1
ATOM 1820 C C . LEU A 1 221 ? 6.972 -14.543 9.734 1.00 82.50 221 LEU A C 1
ATOM 1822 O O . LEU A 1 221 ? 6.282 -14.079 10.634 1.00 82.50 221 LEU A O 1
ATOM 1826 N N . VAL A 1 222 ? 8.252 -14.193 9.568 1.00 84.75 222 VAL A N 1
ATOM 1827 C CA . VAL A 1 222 ? 8.960 -13.272 10.480 1.00 84.75 222 VAL A CA 1
ATOM 1828 C C . VAL A 1 222 ? 8.226 -11.935 10.599 1.00 84.75 222 VAL A C 1
ATOM 1830 O O . VAL A 1 222 ? 7.998 -11.444 11.702 1.00 84.75 222 VAL A O 1
ATOM 1833 N N . ARG A 1 223 ? 7.773 -11.360 9.479 1.00 79.56 223 ARG A N 1
ATOM 1834 C CA . ARG A 1 223 ? 7.004 -10.104 9.502 1.00 79.56 223 ARG A CA 1
ATOM 1835 C C . ARG A 1 223 ? 5.646 -10.255 10.179 1.00 79.56 223 ARG A C 1
ATOM 1837 O O . ARG A 1 223 ? 5.226 -9.341 10.880 1.00 79.56 223 ARG A O 1
ATOM 1844 N N . ARG A 1 224 ? 4.970 -11.394 9.997 1.00 84.19 224 ARG A N 1
ATOM 1845 C CA . ARG A 1 224 ? 3.711 -11.688 10.701 1.00 84.19 224 ARG A CA 1
ATOM 1846 C C . ARG A 1 224 ? 3.919 -11.839 12.204 1.00 84.19 224 ARG A C 1
ATOM 1848 O O . ARG A 1 224 ? 3.108 -11.324 12.964 1.00 84.19 224 ARG A O 1
ATOM 1855 N N . LEU A 1 225 ? 5.012 -12.469 12.630 1.00 80.94 225 LEU A N 1
ATOM 1856 C CA . LEU A 1 225 ? 5.376 -12.571 14.044 1.00 80.94 225 LEU A CA 1
ATOM 1857 C C . LEU A 1 225 ? 5.634 -11.191 14.659 1.00 80.94 225 LEU A C 1
ATOM 1859 O O . LEU A 1 225 ? 5.102 -10.908 15.727 1.00 80.94 225 LEU A O 1
ATOM 1863 N N . LEU A 1 226 ? 6.368 -10.307 13.973 1.00 78.69 226 LEU A N 1
ATOM 1864 C CA . LEU A 1 226 ? 6.595 -8.936 14.450 1.00 78.69 226 LEU A CA 1
ATOM 1865 C C . LEU A 1 226 ? 5.289 -8.127 14.528 1.00 78.69 226 LEU A C 1
ATOM 1867 O O . LEU A 1 226 ? 5.036 -7.450 15.522 1.00 78.69 226 LEU A O 1
ATOM 1871 N N . GLU A 1 227 ? 4.427 -8.224 13.511 1.00 76.06 227 GLU A N 1
ATOM 1872 C CA . GLU A 1 227 ? 3.139 -7.520 13.487 1.00 76.06 227 GLU A CA 1
ATOM 1873 C C . GLU A 1 227 ? 2.180 -8.004 14.583 1.00 76.06 227 GLU A C 1
ATOM 1875 O O . GLU A 1 227 ? 1.512 -7.188 15.222 1.00 76.06 227 GLU A O 1
ATOM 1880 N N . ASN A 1 228 ? 2.107 -9.316 14.811 1.00 77.50 228 ASN A N 1
ATOM 1881 C CA . ASN A 1 228 ? 1.225 -9.898 15.821 1.00 77.50 228 ASN A CA 1
ATOM 1882 C C . ASN A 1 228 ? 1.791 -9.754 17.237 1.00 77.50 228 ASN A C 1
ATOM 1884 O O . ASN A 1 228 ? 1.022 -9.560 18.171 1.00 77.50 228 ASN A O 1
ATOM 1888 N N . GLY A 1 229 ? 3.115 -9.795 17.399 1.00 73.69 229 GLY A N 1
ATOM 1889 C CA . GLY A 1 229 ? 3.785 -9.669 18.694 1.00 73.69 229 GLY A CA 1
ATOM 1890 C C . GLY A 1 229 ? 3.933 -8.229 19.191 1.00 73.69 229 GLY A C 1
ATOM 1891 O O . GLY A 1 229 ? 4.189 -8.005 20.371 1.00 73.69 229 GLY A O 1
ATOM 1892 N N . ALA A 1 230 ? 3.765 -7.219 18.331 1.00 74.56 230 ALA A N 1
ATOM 1893 C CA . ALA A 1 230 ? 3.900 -5.830 18.755 1.00 74.56 230 ALA A CA 1
ATOM 1894 C C . ALA A 1 230 ? 2.779 -5.424 19.734 1.00 74.56 230 ALA A C 1
ATOM 1896 O O . ALA A 1 230 ? 1.601 -5.448 19.386 1.00 74.56 230 ALA A O 1
ATOM 1897 N N . ASN A 1 231 ? 3.127 -4.923 20.926 1.00 68.75 231 ASN A N 1
ATOM 1898 C CA . ASN A 1 231 ? 2.161 -4.401 21.921 1.00 68.75 231 ASN A CA 1
ATOM 1899 C C . ASN A 1 231 ? 1.283 -3.254 21.383 1.00 68.75 231 ASN A C 1
ATOM 1901 O O . ASN A 1 231 ? 0.217 -2.937 21.909 1.00 68.75 231 ASN A O 1
ATOM 1905 N N . SER A 1 232 ? 1.748 -2.577 20.331 1.00 70.88 232 SER A N 1
ATOM 1906 C CA . SER A 1 232 ? 0.999 -1.508 19.664 1.00 70.88 232 SER A CA 1
ATOM 1907 C C . SER A 1 232 ? 0.042 -2.010 18.570 1.00 70.88 232 SER A C 1
ATOM 1909 O O . SER A 1 232 ? -0.757 -1.218 18.048 1.00 70.88 232 SER A O 1
ATOM 1911 N N . SER A 1 233 ? 0.111 -3.302 18.231 1.00 79.50 233 SER A N 1
ATOM 1912 C CA . SER A 1 233 ? -0.750 -3.964 17.257 1.00 79.50 233 SER A CA 1
ATOM 1913 C C . SER A 1 233 ? -2.171 -4.083 17.784 1.00 79.50 233 SER A C 1
ATOM 1915 O O . SER A 1 233 ? -2.402 -4.418 18.942 1.00 79.50 233 SER A O 1
ATOM 1917 N N . PHE A 1 234 ? -3.146 -3.803 16.920 1.00 80.19 234 PHE A N 1
ATOM 1918 C CA . PHE A 1 234 ? -4.554 -3.914 17.296 1.00 80.19 234 PHE A CA 1
ATOM 1919 C C . PHE A 1 234 ? -4.956 -5.365 17.563 1.00 80.19 234 PHE A C 1
ATOM 1921 O O . PHE A 1 234 ? -5.705 -5.610 18.497 1.00 80.19 234 PHE A O 1
ATOM 1928 N N . VAL A 1 235 ? -4.450 -6.308 16.761 1.00 78.88 235 VAL A N 1
ATOM 1929 C CA . VAL A 1 235 ? -4.779 -7.733 16.907 1.00 78.88 235 VAL A CA 1
ATOM 1930 C C . VAL A 1 235 ? -4.279 -8.256 18.251 1.00 78.88 235 VAL A C 1
ATOM 1932 O O . VAL A 1 235 ? -5.026 -8.936 18.938 1.00 78.88 235 VAL A O 1
ATOM 1935 N N . ASN A 1 236 ? -3.072 -7.855 18.662 1.00 79.50 236 ASN A N 1
ATOM 1936 C CA . ASN A 1 236 ? -2.522 -8.214 19.967 1.00 79.50 236 ASN A CA 1
ATOM 1937 C C . ASN A 1 236 ? -3.400 -7.685 21.115 1.00 79.50 236 ASN A C 1
ATOM 1939 O O . ASN A 1 236 ? -3.855 -8.448 21.958 1.00 79.50 236 ASN A O 1
ATOM 1943 N N . LYS A 1 237 ? -3.750 -6.391 21.080 1.00 78.00 237 LYS A N 1
ATOM 1944 C CA . LYS A 1 237 ? -4.623 -5.780 22.097 1.00 78.00 237 LYS A CA 1
ATOM 1945 C C . LYS A 1 237 ? -6.035 -6.362 22.138 1.00 78.00 237 LYS A C 1
ATOM 1947 O O . LYS A 1 237 ? -6.661 -6.340 23.183 1.00 78.00 237 LYS A O 1
ATOM 1952 N N . LEU A 1 238 ? -6.556 -6.837 21.008 1.00 78.38 238 LEU A N 1
ATOM 1953 C CA . LEU A 1 238 ? -7.879 -7.459 20.950 1.00 78.38 238 LEU A CA 1
ATOM 1954 C C . LEU A 1 238 ? -7.907 -8.823 21.660 1.00 78.38 238 LEU A C 1
ATOM 1956 O O . LEU A 1 238 ? -8.960 -9.234 22.135 1.00 78.38 238 LEU A O 1
ATOM 1960 N N . LEU A 1 239 ? -6.775 -9.531 21.693 1.00 79.94 239 LEU A N 1
ATOM 1961 C CA . LEU A 1 239 ? -6.637 -10.824 22.370 1.00 79.94 239 LEU A CA 1
ATOM 1962 C C . LEU A 1 239 ? -6.329 -10.677 23.867 1.00 79.94 239 LEU A C 1
ATOM 1964 O O . LEU A 1 239 ? -6.499 -11.634 24.622 1.00 79.94 239 LEU A O 1
ATOM 1968 N N . ASP A 1 240 ? -5.889 -9.493 24.288 1.00 81.12 240 ASP A N 1
ATOM 1969 C CA . ASP A 1 240 ? -5.623 -9.160 25.681 1.00 81.12 240 ASP A CA 1
ATOM 1970 C C . ASP A 1 240 ? -6.939 -8.952 26.451 1.00 81.12 240 ASP A C 1
ATOM 1972 O O . ASP A 1 240 ? -7.690 -8.009 26.193 1.00 81.12 240 ASP A O 1
ATOM 1976 N N . LYS A 1 241 ? -7.216 -9.844 27.411 1.00 80.00 241 LYS A N 1
ATOM 1977 C CA . LYS A 1 241 ? -8.439 -9.815 28.230 1.00 80.00 241 LYS A CA 1
ATOM 1978 C C . LYS A 1 241 ? -8.494 -8.621 29.185 1.00 80.00 241 LYS A C 1
ATOM 1980 O O . LYS A 1 241 ? -9.584 -8.279 29.634 1.00 80.00 241 LYS A O 1
ATOM 1985 N N . GLU A 1 242 ? -7.354 -8.007 29.497 1.00 84.88 242 GLU A N 1
ATOM 1986 C CA . GLU A 1 242 ? -7.281 -6.834 30.373 1.00 84.88 242 GLU A CA 1
ATOM 1987 C C . GLU A 1 242 ? -7.474 -5.519 29.599 1.00 84.88 242 GLU A C 1
ATOM 1989 O O . GLU A 1 242 ? -7.635 -4.456 30.200 1.00 84.88 242 GLU A O 1
ATOM 1994 N N . CYS A 1 243 ? -7.484 -5.560 28.259 1.00 81.50 243 CYS A N 1
ATOM 1995 C CA . CYS A 1 243 ? -7.623 -4.360 27.445 1.00 81.50 243 CYS A CA 1
ATOM 1996 C C . CYS A 1 243 ? -9.079 -3.869 27.401 1.00 81.50 243 CYS A C 1
ATOM 1998 O O . CYS A 1 243 ? -9.971 -4.514 26.847 1.00 81.50 243 CYS A O 1
ATOM 2000 N N . GLU A 1 244 ? -9.319 -2.666 27.925 1.00 86.88 244 GLU A N 1
ATOM 2001 C CA . GLU A 1 244 ? -10.633 -2.031 27.849 1.00 86.88 244 GLU A CA 1
ATOM 2002 C C . GLU A 1 244 ? -11.035 -1.695 26.401 1.00 86.88 244 GLU A C 1
ATOM 2004 O O . GLU A 1 244 ? -10.263 -1.141 25.609 1.00 86.88 244 GLU A O 1
ATOM 2009 N N . ILE A 1 245 ? -12.314 -1.911 26.074 1.00 84.69 245 ILE A N 1
ATOM 2010 C CA . ILE A 1 245 ? -12.897 -1.605 24.753 1.00 84.69 245 ILE A CA 1
ATOM 2011 C C . ILE A 1 245 ? -12.682 -0.132 24.359 1.00 84.69 245 ILE A C 1
ATOM 2013 O O . ILE A 1 245 ? -12.444 0.188 23.187 1.00 84.69 245 ILE A O 1
ATOM 2017 N N . ILE A 1 246 ? -12.728 0.783 25.333 1.00 85.62 246 ILE A N 1
ATOM 2018 C CA . ILE A 1 246 ? -12.502 2.220 25.118 1.00 85.62 246 ILE A CA 1
ATOM 2019 C C . ILE A 1 246 ? -11.082 2.474 24.587 1.00 85.62 246 ILE A C 1
ATOM 2021 O O . ILE A 1 246 ? -10.878 3.338 23.729 1.00 85.62 246 ILE A O 1
ATOM 2025 N N . GLU A 1 247 ? -10.084 1.704 25.025 1.00 83.12 247 GLU A N 1
ATOM 2026 C CA . GLU A 1 247 ? -8.714 1.852 24.538 1.00 83.12 247 GLU A CA 1
ATOM 2027 C C . GLU A 1 247 ? -8.570 1.394 23.077 1.00 83.12 247 GLU A C 1
ATOM 2029 O O . GLU A 1 247 ? -7.894 2.057 22.275 1.00 83.12 247 GLU A O 1
ATOM 2034 N N . LEU A 1 248 ? -9.254 0.307 22.706 1.00 81.56 248 LEU A N 1
ATOM 2035 C CA . LEU A 1 248 ? -9.282 -0.238 21.343 1.00 81.56 248 LEU A CA 1
ATOM 2036 C C . LEU A 1 248 ? -9.945 0.715 20.339 1.00 81.56 248 LEU A C 1
ATOM 2038 O O . LEU A 1 248 ? -9.546 0.772 19.171 1.00 81.56 248 LEU A O 1
ATOM 2042 N N . THR A 1 249 ? -10.934 1.479 20.803 1.00 85.12 249 THR A N 1
ATOM 2043 C CA . THR A 1 249 ? -11.772 2.374 19.989 1.00 85.12 249 THR A CA 1
ATOM 2044 C C . THR A 1 249 ? -11.332 3.839 20.032 1.00 85.12 249 THR A C 1
ATOM 2046 O O . THR A 1 249 ? -11.851 4.670 19.284 1.00 85.12 249 THR A O 1
ATOM 2049 N N . LYS A 1 250 ? -10.322 4.173 20.845 1.00 86.94 250 LYS A N 1
ATOM 2050 C CA . LYS A 1 250 ? -9.849 5.549 21.021 1.00 86.94 250 LYS A CA 1
ATOM 2051 C C . LYS A 1 250 ? -9.388 6.185 19.709 1.00 86.94 250 LYS A C 1
ATOM 2053 O O . LYS A 1 250 ? -8.414 5.743 19.089 1.00 86.94 250 LYS A O 1
ATOM 2058 N N . CYS A 1 251 ? -10.029 7.301 19.359 1.00 86.81 251 CYS A N 1
ATOM 2059 C CA . CYS A 1 251 ? -9.705 8.091 18.177 1.00 86.81 251 CYS A CA 1
ATOM 2060 C C . CYS A 1 251 ? -8.224 8.528 18.178 1.00 86.81 251 CYS A C 1
ATOM 2062 O O . CYS A 1 251 ? -7.758 9.107 19.167 1.00 86.81 251 CYS A O 1
ATOM 2064 N N . PRO A 1 252 ? -7.465 8.293 17.088 1.00 86.12 252 PRO A N 1
ATOM 2065 C CA . PRO A 1 252 ? -6.057 8.674 17.018 1.00 86.12 252 PRO A CA 1
ATOM 2066 C C . PRO A 1 252 ? -5.834 10.192 17.084 1.00 86.12 252 PRO A C 1
ATOM 2068 O O . PRO A 1 252 ? -4.777 10.602 17.549 1.00 86.12 252 PRO A O 1
ATOM 2071 N N . LEU A 1 253 ? -6.823 11.022 16.721 1.00 85.00 253 LEU A N 1
ATOM 2072 C CA . LEU A 1 253 ? -6.758 12.490 16.863 1.00 85.00 253 LEU A CA 1
ATOM 2073 C C . LEU A 1 253 ? -6.683 12.940 18.327 1.00 85.00 253 LEU A C 1
ATOM 2075 O O . LEU A 1 253 ? -6.099 13.973 18.633 1.00 85.00 253 LEU A O 1
ATOM 2079 N N . LEU A 1 254 ? -7.248 12.147 19.239 1.00 86.94 254 LEU A N 1
ATOM 2080 C CA . LEU A 1 254 ? -7.242 12.430 20.674 1.00 86.94 254 LEU A CA 1
ATOM 2081 C C . LEU A 1 254 ? -6.024 11.823 21.382 1.00 86.94 254 LEU A C 1
ATOM 2083 O O . LEU A 1 254 ? -5.829 12.025 22.585 1.00 86.94 254 LEU A O 1
ATOM 2087 N N . LYS A 1 255 ? -5.197 11.044 20.670 1.00 83.19 255 LYS A N 1
ATOM 2088 C CA . LYS A 1 255 ? -3.969 10.482 21.233 1.00 83.19 255 LYS A CA 1
ATOM 2089 C C . LYS A 1 255 ? -2.919 11.581 21.296 1.00 83.19 255 LYS A C 1
ATOM 2091 O O . LYS A 1 255 ? -2.334 11.971 20.293 1.00 83.19 255 LYS A O 1
ATOM 2096 N N . LYS A 1 256 ? -2.678 12.068 22.510 1.00 73.75 256 LYS A N 1
ATOM 2097 C CA . LYS A 1 256 ? -1.563 12.964 22.795 1.00 73.75 256 LYS A CA 1
ATOM 2098 C C . LYS A 1 256 ? -0.286 12.163 22.967 1.00 73.75 256 LYS A C 1
ATOM 2100 O O . LYS A 1 256 ? -0.291 11.032 23.460 1.00 73.75 256 LYS A O 1
ATOM 2105 N N . ASP A 1 257 ? 0.812 12.797 22.601 1.00 69.06 257 ASP A N 1
ATOM 2106 C CA . ASP A 1 257 ? 2.129 12.320 22.956 1.00 69.06 257 ASP A CA 1
ATOM 2107 C C . ASP A 1 257 ? 2.266 12.353 24.482 1.00 69.06 257 ASP A C 1
ATOM 2109 O O . ASP A 1 257 ? 2.295 13.427 25.089 1.00 69.06 257 ASP A O 1
ATOM 2113 N N . LYS A 1 258 ? 2.300 11.182 25.126 1.00 62.81 258 LYS A N 1
ATOM 2114 C CA . LYS A 1 258 ? 2.688 11.107 26.534 1.00 62.81 258 LYS A CA 1
ATOM 2115 C C . LYS A 1 258 ? 4.172 11.467 26.570 1.00 62.81 258 LYS A C 1
ATOM 2117 O O . LYS A 1 258 ? 5.011 10.582 26.418 1.00 62.81 258 LYS A O 1
ATOM 2122 N N . LYS A 1 259 ? 4.508 12.757 26.722 1.00 50.91 259 LYS A N 1
ATOM 2123 C CA . LYS A 1 259 ? 5.877 13.173 27.048 1.00 50.91 259 LYS A CA 1
ATOM 2124 C C . LYS A 1 259 ? 6.292 12.326 28.250 1.00 50.91 259 LYS A C 1
ATOM 2126 O O . LYS A 1 259 ? 5.739 12.501 29.336 1.00 50.91 259 LYS A O 1
ATOM 2131 N N . LYS A 1 260 ? 7.224 11.384 28.066 1.00 47.84 260 LYS A N 1
ATOM 2132 C CA . LYS A 1 260 ? 7.951 10.823 29.206 1.00 47.84 260 LYS A CA 1
ATOM 2133 C C . LYS A 1 260 ? 8.555 12.042 29.896 1.00 47.84 260 LYS A C 1
ATOM 2135 O O . LYS A 1 260 ? 9.359 12.732 29.273 1.00 47.84 260 LYS A O 1
ATOM 2140 N N . LYS A 1 261 ? 8.122 12.358 31.124 1.00 38.84 261 LYS A N 1
ATOM 2141 C CA . LYS A 1 261 ? 8.880 13.266 31.993 1.00 38.84 261 LYS A CA 1
ATOM 2142 C C . LYS A 1 261 ? 10.301 12.717 31.966 1.00 38.84 261 LYS A C 1
ATOM 2144 O O . LYS A 1 261 ? 10.495 11.567 32.361 1.00 38.84 261 LYS A O 1
ATOM 2149 N N . SER A 1 262 ? 11.246 13.450 31.380 1.00 39.06 262 SER A N 1
ATOM 2150 C CA . SER A 1 262 ? 12.622 12.987 31.357 1.00 39.06 262 SER A CA 1
ATOM 2151 C C . SER A 1 262 ? 13.055 12.903 32.814 1.00 39.06 262 SER A C 1
ATOM 2153 O O . SER A 1 262 ? 13.107 13.892 33.539 1.00 39.06 262 SER A O 1
ATOM 2155 N N . SER A 1 263 ? 13.302 11.690 33.288 1.00 37.16 263 SER A N 1
ATOM 2156 C CA . SER A 1 263 ? 13.943 11.457 34.571 1.00 37.16 263 SER A CA 1
ATOM 2157 C C . SER A 1 263 ? 15.443 11.712 34.420 1.00 37.16 263 SER A C 1
ATOM 2159 O O . SER A 1 263 ? 16.255 10.854 34.744 1.00 37.16 263 SER A O 1
ATOM 2161 N N . TYR A 1 264 ? 15.826 12.875 33.894 1.00 38.84 264 TYR A N 1
ATOM 2162 C CA . TYR A 1 264 ? 17.155 13.414 34.136 1.00 38.84 264 TYR A CA 1
ATOM 2163 C C . TYR A 1 264 ? 17.055 14.166 35.459 1.00 38.84 264 TYR A C 1
ATOM 2165 O O . TYR A 1 264 ? 16.884 15.378 35.505 1.00 38.84 264 TYR A O 1
ATOM 2173 N N . LYS A 1 265 ? 17.096 13.408 36.563 1.00 38.34 265 LYS A N 1
ATOM 2174 C CA . LYS A 1 265 ? 17.555 13.975 37.829 1.00 38.34 265 LYS A CA 1
ATOM 2175 C C . LYS A 1 265 ? 18.993 14.403 37.566 1.00 38.34 265 LYS A C 1
ATOM 2177 O O . LYS A 1 265 ? 19.855 13.542 37.396 1.00 38.34 265 LYS A O 1
ATOM 2182 N N . GLU A 1 266 ? 19.227 15.708 37.483 1.00 37.91 266 GLU A N 1
ATOM 2183 C CA . GLU A 1 266 ? 20.560 16.277 37.627 1.00 37.91 266 GLU A CA 1
ATOM 2184 C C . GLU A 1 266 ? 21.216 15.590 38.826 1.00 37.91 266 GLU A C 1
ATOM 2186 O O . GLU A 1 266 ? 20.729 15.670 39.960 1.00 37.91 266 GLU A O 1
ATOM 2191 N N . LYS A 1 267 ? 22.290 14.837 38.567 1.00 40.56 267 LYS A N 1
ATOM 2192 C CA . LYS A 1 267 ? 23.193 14.415 39.629 1.00 40.56 267 LYS A CA 1
ATOM 2193 C C . LYS A 1 267 ? 23.656 15.705 40.294 1.00 40.56 267 LYS A C 1
ATOM 2195 O O . LYS A 1 267 ? 24.372 16.494 39.682 1.00 40.56 267 LYS A O 1
ATOM 2200 N N . LYS A 1 268 ? 23.163 15.934 41.515 1.00 41.66 268 LYS A N 1
ATOM 2201 C CA . LYS A 1 268 ? 23.595 17.011 42.402 1.00 41.66 268 LYS A CA 1
ATOM 2202 C C . LYS A 1 268 ? 25.113 17.127 42.319 1.00 41.66 268 LYS A C 1
ATOM 2204 O O . LYS A 1 268 ? 25.811 16.125 42.473 1.00 41.66 268 LYS A O 1
ATOM 2209 N N . LYS A 1 269 ? 25.567 18.359 42.078 1.00 43.03 269 LYS A N 1
ATOM 2210 C CA . LYS A 1 269 ? 26.946 18.817 42.239 1.00 43.03 269 LYS A CA 1
ATOM 2211 C C . LYS A 1 269 ? 27.612 18.066 43.391 1.00 43.03 269 LYS A C 1
ATOM 2213 O O . LYS A 1 269 ? 27.127 18.106 44.523 1.00 43.03 269 LYS A O 1
ATOM 2218 N N . ILE A 1 270 ? 28.703 17.383 43.064 1.00 44.84 270 ILE A N 1
ATOM 2219 C CA . ILE A 1 270 ? 29.678 16.888 44.027 1.00 44.84 270 ILE A CA 1
ATOM 2220 C C . ILE A 1 270 ? 30.062 18.092 44.890 1.00 44.84 270 ILE A C 1
ATOM 2222 O O . ILE A 1 270 ? 30.543 19.101 44.376 1.00 44.84 270 ILE A O 1
ATOM 2226 N N . LYS A 1 271 ? 29.758 18.014 46.188 1.00 43.81 271 LYS A N 1
ATOM 2227 C CA . LYS A 1 271 ? 30.297 18.927 47.192 1.00 43.81 271 LYS A CA 1
ATOM 2228 C C . LYS A 1 271 ? 31.798 18.651 47.266 1.00 43.81 271 LYS A C 1
ATOM 2230 O O . LYS A 1 271 ? 32.198 17.653 47.853 1.00 43.81 271 LYS A O 1
ATOM 2235 N N . GLY A 1 272 ? 32.590 19.490 46.609 1.00 37.28 272 GLY A N 1
ATOM 2236 C CA . GLY A 1 272 ? 34.015 19.632 46.875 1.00 37.28 272 GLY A CA 1
ATOM 2237 C C . GLY A 1 272 ? 34.206 20.790 47.848 1.00 37.28 272 GLY A C 1
ATOM 2238 O O . GLY A 1 272 ? 33.808 21.912 47.545 1.00 37.28 272 GLY A O 1
ATOM 2239 N N . GLY A 1 273 ? 34.740 20.477 49.019 1.00 37.59 273 GLY A N 1
ATOM 2240 C CA . GLY A 1 273 ? 35.178 21.394 50.065 1.00 37.59 273 GLY A CA 1
ATOM 2241 C C . GLY A 1 273 ? 35.422 20.580 51.339 1.00 37.59 273 GLY A C 1
ATOM 2242 O O . GLY A 1 273 ? 34.650 19.642 51.581 1.00 37.59 273 GLY A O 1
ATOM 2243 N N . PRO A 1 274 ? 36.443 20.889 52.151 1.00 42.66 274 PRO A N 1
ATOM 2244 C CA . PRO A 1 274 ? 37.342 22.047 52.108 1.00 42.66 274 PRO A CA 1
ATOM 2245 C C . PRO A 1 274 ? 38.604 21.838 51.261 1.00 42.66 274 PRO A C 1
ATOM 2247 O O . PRO A 1 274 ? 38.993 20.670 51.042 1.00 42.66 274 PRO A O 1
#

InterPro domains:
  IPR002872 Proline dehydrogenase domain [PF01619] (12-237)
  IPR015659 Proline oxidase family [PTHR13914] (27-232)
  IPR029041 FAD-linked oxidoreductase-like [SSF51730] (1-253)

Organism: NCBI:txid428564

Sequence (274 aa):
ISIKLSALHPKYSFYNKKDVVDKLALMLKILILKVKDTNSSLTIDAEECDRMELNLELFNILFYSGYCLYWNKFGLVIQAYSKRALPALYWINKVAFMRQTKIPVRLVKGAYWDYEIKFIQSLNLNLYPVYTKKFCTDLSYLLCSHYLLSKKCNNNIFPQFATHNIQTISCIIVLSQGRHLEFQKLYGMGDNVYQALKKMHSITCREYAPIGTYKELLPYLVRRLLENGANSSFVNKLLDKECEIIELTKCPLLKKDKKKKSSYKEKKKIKGGP

Radius of gyration: 21.23 Å; chains: 1; bounding box: 61×45×75 Å

pLDDT: mean 89.23, std 13.59, range [37.16, 98.88]

Secondary structure (DSSP, 8-state):
-EE-STTT-TT-SGGGHHHHHHHHHHHHHHHHHHHHHTT--EEEPP--GGGHHHHHHHHHHHHHTSTTTTT--EEEEEETTBTTHHHHHHHHHHHHHHTT--EEEEEE--S-HHHHHHHHHHTT-S--SB-SSHHHHHHHHHHHHHHHHSGGGTTTEEEEEE---HHHHHHHHHHHTT---EEEEETTSSHHHHHHHHHHS---EEEE---S-HHHHHHHHHHHHHHHH-TT-HHHHHH-TT--HHHHH--GGG--------------------